Protein AF-A0A7R9PSD1-F1 (afdb_monomer_lite)

Foldseek 3Di:
DQQWDADDPVPAQFRTKGWPDDPPDPDTDIDTDGDDPSLVVLVPDDQVVNQQRNLVNSCVVVVDCVSNDDPDDDDDSQCPPPVRNHDLADDDDPPRCVPCVVVQQDADPLQRGDFALCNFPPPRSDPVSRVQRVQLSVVSVCVSVVNDPPVVSHDDDDADPVDGDDDDDDDPCRVPVDDPVVVVVVVVVVVVVVVVVPDDDD

Secondary structure (DSSP, 8-state):
----EE--SSSSS-SEEEE---TT--S--EEEE--HHHHHHHHTS-HHHHHHHHHHHHHHHHT-GGGGS-S------GGG-TTT-SSSS----TTHHHHHGGGGSPPBTTTB---SGGG-SSSTTSHHHHHHHHHHHHHHHHHHTTSS-GGGSS-PPPP-TTSPPPP----HHHHHPPPHHHHHHHHHHHHHHHHHHT----

InterPro domains:
  IPR001613 Flavin amine oxidase [PR00757] (70-89)
  IPR001613 Flavin amine oxidase [PR00757] (123-140)
  IPR001613 Flavin amine oxidase [PR00757] (153-175)
  IPR002937 Amine oxidase [PF01593] (31-142)
  IPR036188 FAD/NAD(P)-binding domain superfamily [G3DSA:3.50.50.60] (89-154)
  IPR036188 FAD/NAD(P)-binding domain superfamily [SSF51905] (70-142)
  IPR050703 Flavin Monoamine Oxidase [PTHR43563] (16-187)

Radius of gyration: 25.91 Å; chains: 1; bounding box: 79×42×74 Å

Organism: Timema genevievae (NCBI:txid629358)

Structure (mmCIF, N/CA/C/O backbone):
data_AF-A0A7R9PSD1-F1
#
_entry.id   AF-A0A7R9PSD1-F1
#
loop_
_atom_site.group_PDB
_atom_site.id
_atom_site.type_symbol
_atom_site.label_atom_id
_atom_site.label_alt_id
_atom_site.label_comp_id
_atom_site.label_asym_id
_atom_site.label_entity_id
_atom_site.label_seq_id
_atom_site.pdbx_PDB_ins_code
_atom_site.Cartn_x
_atom_site.Cartn_y
_atom_site.Cartn_z
_atom_site.occupancy
_atom_site.B_iso_or_equiv
_atom_site.auth_seq_id
_atom_site.auth_comp_id
_atom_site.auth_asym_id
_atom_site.auth_atom_id
_atom_site.pdbx_PDB_model_num
ATOM 1 N N . TYR A 1 1 ? 7.534 -21.701 -10.691 1.00 58.34 1 TYR A N 1
ATOM 2 C CA . TYR A 1 1 ? 8.148 -20.424 -10.284 1.00 58.34 1 TYR A CA 1
ATOM 3 C C . TYR A 1 1 ? 7.222 -19.340 -10.800 1.00 58.34 1 TYR A C 1
ATOM 5 O O . TYR A 1 1 ? 7.049 -19.275 -12.005 1.00 58.34 1 TYR A O 1
ATOM 13 N N . ASN A 1 2 ? 6.560 -18.592 -9.921 1.00 73.31 2 ASN A N 1
ATOM 14 C CA . ASN A 1 2 ? 5.500 -17.616 -10.245 1.00 73.31 2 ASN A CA 1
ATOM 15 C C . ASN A 1 2 ? 6.051 -16.239 -10.672 1.00 73.31 2 ASN A C 1
ATOM 17 O O . ASN A 1 2 ? 5.394 -15.210 -10.545 1.00 73.31 2 ASN A O 1
ATOM 21 N N . GLY A 1 3 ? 7.325 -16.197 -11.074 1.00 82.12 3 GLY A N 1
ATOM 22 C CA . GLY A 1 3 ? 8.019 -14.959 -11.410 1.00 82.12 3 GLY A CA 1
ATOM 23 C C . GLY A 1 3 ? 8.215 -13.993 -10.237 1.00 82.12 3 GLY A C 1
ATOM 24 O O . GLY A 1 3 ? 8.742 -12.913 -10.473 1.00 82.12 3 GLY A O 1
ATOM 25 N N . LEU A 1 4 ? 7.836 -14.334 -9.000 1.00 94.44 4 LEU A N 1
ATOM 26 C CA . LEU A 1 4 ? 7.900 -13.397 -7.880 1.00 94.44 4 LEU A CA 1
ATOM 27 C C . LEU A 1 4 ? 9.350 -13.078 -7.499 1.00 94.44 4 LEU A C 1
ATOM 29 O O . LEU A 1 4 ? 10.127 -13.967 -7.142 1.00 94.44 4 LEU A O 1
ATOM 33 N N . VAL A 1 5 ? 9.685 -11.790 -7.519 1.00 95.56 5 VAL A N 1
ATOM 34 C CA . VAL A 1 5 ? 10.944 -11.250 -7.003 1.00 95.56 5 VAL A CA 1
ATOM 35 C C . VAL A 1 5 ? 10.639 -10.034 -6.144 1.00 95.56 5 VAL A C 1
ATOM 37 O O . VAL A 1 5 ? 9.901 -9.143 -6.557 1.00 95.56 5 VAL A O 1
ATOM 40 N N . THR A 1 6 ? 11.245 -9.985 -4.962 1.00 94.94 6 THR A N 1
ATOM 41 C CA . THR A 1 6 ? 11.271 -8.803 -4.097 1.00 94.94 6 THR A CA 1
ATOM 42 C C . THR A 1 6 ? 12.709 -8.331 -3.958 1.00 94.94 6 THR A C 1
ATOM 44 O O . THR A 1 6 ? 13.588 -9.131 -3.633 1.00 94.94 6 THR A O 1
ATOM 47 N N . CYS A 1 7 ? 12.951 -7.046 -4.181 1.00 93.62 7 CYS A N 1
ATOM 48 C CA . CYS A 1 7 ? 14.268 -6.435 -4.107 1.00 93.62 7 CYS A CA 1
ATOM 49 C C . CYS A 1 7 ? 14.177 -5.108 -3.352 1.00 93.62 7 CYS A C 1
ATOM 51 O O . CYS A 1 7 ? 13.240 -4.339 -3.540 1.00 93.62 7 CYS A O 1
ATOM 53 N N . ASN A 1 8 ? 15.140 -4.853 -2.472 1.00 88.69 8 ASN A N 1
ATOM 54 C CA . ASN A 1 8 ? 15.246 -3.588 -1.753 1.00 88.69 8 ASN A CA 1
ATOM 55 C C . ASN A 1 8 ? 16.723 -3.276 -1.486 1.00 88.69 8 ASN A C 1
ATOM 57 O O . ASN A 1 8 ? 17.163 -3.241 -0.340 1.00 88.69 8 ASN A O 1
ATOM 61 N N . ASP A 1 9 ? 17.504 -3.181 -2.562 1.00 90.38 9 ASP A N 1
ATOM 62 C CA . ASP A 1 9 ? 18.960 -3.004 -2.521 1.00 90.38 9 ASP A CA 1
ATOM 63 C C . ASP A 1 9 ? 19.422 -1.580 -2.876 1.00 90.38 9 ASP A C 1
ATOM 65 O O . ASP A 1 9 ? 20.623 -1.335 -2.958 1.00 90.38 9 ASP A O 1
ATOM 69 N N . ASP A 1 10 ? 18.482 -0.656 -3.102 1.00 85.75 10 ASP A N 1
ATOM 70 C CA . ASP A 1 10 ? 18.696 0.717 -3.588 1.00 85.75 10 ASP A CA 1
ATOM 71 C C . ASP A 1 10 ? 19.422 0.842 -4.946 1.00 85.75 10 ASP A C 1
ATOM 73 O O . ASP A 1 10 ? 19.640 1.960 -5.433 1.00 85.75 10 ASP A O 1
ATOM 77 N N . ILE A 1 11 ? 19.751 -0.279 -5.592 1.00 90.12 11 ILE A N 1
ATOM 78 C CA . ILE A 1 11 ? 20.446 -0.358 -6.879 1.00 90.12 11 ILE A CA 1
ATOM 79 C C . ILE A 1 11 ? 19.424 -0.574 -7.992 1.00 90.12 11 ILE A C 1
ATOM 81 O O . ILE A 1 11 ? 19.394 0.178 -8.971 1.00 90.12 11 ILE A O 1
ATOM 85 N N . GLU A 1 12 ? 18.592 -1.601 -7.849 1.00 94.88 12 GLU A N 1
ATOM 86 C CA . GLU A 1 12 ? 17.585 -1.973 -8.831 1.00 94.88 12 GLU A CA 1
ATOM 87 C C . GLU A 1 12 ? 16.328 -1.110 -8.681 1.00 94.88 12 GLU A C 1
ATOM 89 O O . GLU A 1 12 ? 15.921 -0.739 -7.579 1.00 94.88 12 GLU A O 1
ATOM 94 N N . VAL A 1 13 ? 15.695 -0.752 -9.805 1.00 96.12 13 VAL A N 1
ATOM 95 C CA . VAL A 1 13 ? 14.548 0.175 -9.759 1.00 96.12 13 VAL A CA 1
ATOM 96 C C . VAL A 1 13 ? 13.242 -0.526 -9.389 1.00 96.12 13 VAL A C 1
ATOM 98 O O . VAL A 1 13 ? 12.345 0.104 -8.834 1.00 96.12 13 VAL A O 1
ATOM 101 N N . VAL A 1 14 ? 13.117 -1.818 -9.698 1.00 96.88 14 VAL A N 1
ATOM 102 C CA . VAL A 1 14 ? 11.912 -2.611 -9.423 1.00 96.88 14 VAL A CA 1
ATOM 103 C C . VAL A 1 14 ? 12.027 -3.239 -8.039 1.00 96.88 14 VAL A C 1
ATOM 105 O O . VAL A 1 14 ? 12.870 -4.102 -7.820 1.00 96.88 14 VAL A O 1
ATOM 108 N N . GLY A 1 15 ? 11.147 -2.840 -7.120 1.00 96.00 15 GLY A N 1
ATOM 109 C CA . GLY A 1 15 ? 11.112 -3.395 -5.766 1.00 96.00 15 GLY A CA 1
ATOM 110 C C . GLY A 1 15 ? 10.309 -4.693 -5.663 1.00 96.00 15 GLY A C 1
ATOM 111 O O . GLY A 1 15 ? 10.609 -5.561 -4.846 1.00 96.00 15 GLY A O 1
ATOM 112 N N . LEU A 1 16 ? 9.297 -4.852 -6.517 1.00 96.38 16 LEU A N 1
ATOM 113 C CA . LEU A 1 16 ? 8.525 -6.086 -6.635 1.00 96.38 16 LEU A CA 1
ATOM 114 C C . LEU A 1 16 ? 8.220 -6.369 -8.100 1.00 96.38 16 LEU A C 1
ATOM 116 O O . LEU A 1 16 ? 7.722 -5.490 -8.799 1.00 96.38 16 LEU A O 1
ATOM 120 N N . ALA A 1 17 ? 8.481 -7.593 -8.542 1.00 96.38 17 ALA A N 1
ATOM 121 C CA . ALA A 1 17 ? 8.067 -8.107 -9.839 1.00 96.38 17 ALA A CA 1
ATOM 122 C C . ALA A 1 17 ? 7.267 -9.396 -9.644 1.00 96.38 17 ALA A C 1
ATOM 124 O O . ALA A 1 17 ? 7.625 -10.220 -8.805 1.00 96.38 17 ALA A O 1
ATOM 125 N N . SER A 1 18 ? 6.201 -9.575 -10.415 1.00 94.81 18 SER A N 1
ATOM 126 C CA . SER A 1 18 ? 5.402 -10.802 -10.443 1.00 94.81 18 SER A CA 1
ATOM 127 C C . SER A 1 18 ? 4.862 -11.036 -11.847 1.00 94.81 18 SER A C 1
ATOM 129 O O . SER A 1 18 ? 4.729 -10.093 -12.631 1.00 94.81 18 SER A O 1
ATOM 131 N N . GLU A 1 19 ? 4.527 -12.283 -12.168 1.00 92.62 19 GLU A N 1
ATOM 132 C CA . GLU A 1 19 ? 3.755 -12.563 -13.375 1.00 92.62 19 GLU A CA 1
ATOM 133 C C . GLU A 1 19 ? 2.379 -11.878 -13.308 1.00 92.62 19 GLU A C 1
ATOM 135 O O . GLU A 1 19 ? 1.748 -11.839 -12.253 1.00 92.62 19 GLU A O 1
ATOM 140 N N . ASP A 1 20 ? 1.925 -11.338 -14.439 1.00 91.25 20 ASP A N 1
ATOM 141 C CA . ASP A 1 20 ? 0.559 -10.832 -14.641 1.00 91.25 20 ASP A CA 1
ATOM 142 C C . ASP A 1 20 ? -0.176 -11.691 -15.681 1.00 91.25 20 ASP A C 1
ATOM 144 O O . ASP A 1 20 ? -0.856 -11.200 -16.585 1.00 91.25 20 ASP A O 1
ATOM 148 N N . PHE A 1 21 ? 0.018 -13.009 -15.604 1.00 85.38 21 PHE A N 1
ATOM 149 C CA . PHE A 1 21 ? -0.683 -13.945 -16.472 1.00 85.38 21 PHE A CA 1
ATOM 150 C C . PHE A 1 21 ? -2.183 -13.938 -16.160 1.00 85.38 21 PHE A C 1
ATOM 1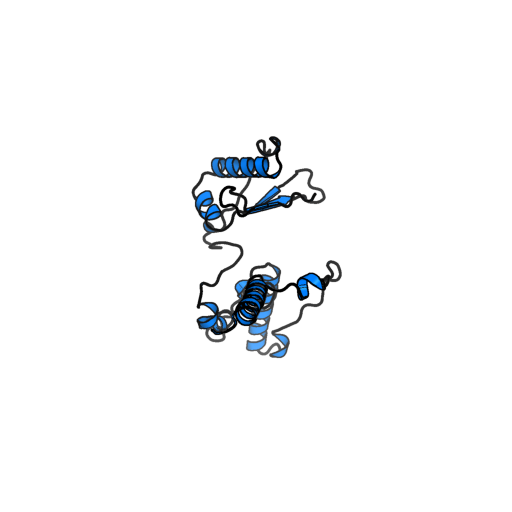52 O O . PHE A 1 21 ? -2.595 -14.011 -15.001 1.00 85.38 21 PHE A O 1
ATOM 159 N N . LYS A 1 22 ? -3.011 -13.897 -17.207 1.00 83.56 22 LYS A N 1
ATOM 160 C CA . LYS A 1 22 ? -4.469 -13.976 -17.086 1.00 83.56 22 LYS A CA 1
ATOM 161 C C . LYS A 1 22 ? -4.988 -15.154 -17.913 1.00 83.56 22 LYS A C 1
ATOM 163 O O . LYS A 1 22 ? -4.619 -15.266 -19.085 1.00 83.56 22 LYS A O 1
ATOM 168 N N . PRO A 1 23 ? -5.858 -16.020 -17.358 1.00 85.00 23 PRO A N 1
ATOM 169 C CA . PRO A 1 23 ? -6.478 -17.094 -18.127 1.00 85.00 23 PRO A CA 1
ATOM 170 C C . PRO A 1 23 ? -7.153 -16.557 -19.397 1.00 85.00 23 PRO A C 1
ATOM 172 O O . PRO A 1 23 ? -7.896 -15.580 -19.349 1.00 85.00 23 PRO A O 1
ATOM 175 N N . GLY A 1 24 ? -6.879 -17.181 -20.545 1.00 86.81 24 GLY A N 1
ATOM 176 C CA . GLY A 1 24 ? -7.428 -16.765 -21.842 1.00 86.81 24 GLY A CA 1
ATOM 177 C C . GLY A 1 24 ? -6.680 -15.622 -22.540 1.00 86.81 24 GLY A C 1
ATOM 178 O O . GLY A 1 24 ? -6.974 -15.337 -23.699 1.00 86.81 24 GLY A O 1
ATOM 179 N N . VAL A 1 25 ? -5.680 -15.008 -21.898 1.00 85.31 25 VAL A N 1
ATOM 180 C CA . VAL A 1 25 ? -4.811 -13.999 -22.520 1.00 85.31 25 VAL A CA 1
ATOM 181 C C . VAL A 1 25 ? -3.523 -14.669 -23.001 1.00 85.31 25 VAL A C 1
ATOM 183 O O . VAL A 1 25 ? -2.793 -15.274 -22.224 1.00 85.31 25 VAL A O 1
ATOM 186 N N . GLN A 1 26 ? -3.235 -14.569 -24.303 1.00 84.38 26 GLN A N 1
ATOM 187 C CA . GLN A 1 26 ? -2.038 -15.177 -24.910 1.00 84.38 26 GLN A CA 1
ATOM 188 C C . GLN A 1 26 ? -0.755 -14.356 -24.699 1.00 84.38 26 GLN A C 1
ATOM 190 O O . GLN A 1 26 ? 0.338 -14.821 -25.019 1.00 84.38 26 GLN A O 1
ATOM 195 N N . LEU A 1 27 ? -0.875 -13.131 -24.187 1.00 86.88 27 LEU A N 1
ATOM 196 C CA . LEU A 1 27 ? 0.259 -12.262 -23.897 1.00 86.88 27 LEU A CA 1
ATOM 197 C C . LEU A 1 27 ? 0.798 -12.548 -22.494 1.00 86.88 27 LEU A C 1
ATOM 199 O O . LEU A 1 27 ? 0.055 -12.501 -21.515 1.00 86.88 27 LEU A O 1
ATOM 203 N N . ALA A 1 28 ? 2.102 -12.804 -22.401 1.00 88.25 28 ALA A N 1
ATOM 204 C CA . ALA A 1 28 ? 2.801 -12.856 -21.125 1.00 88.25 28 ALA A CA 1
ATOM 205 C C . ALA A 1 28 ? 3.044 -11.428 -20.614 1.00 88.25 28 ALA A C 1
ATOM 207 O O . ALA A 1 28 ? 3.602 -10.596 -21.333 1.00 88.25 28 ALA A O 1
ATOM 208 N N . GLY A 1 29 ? 2.628 -11.159 -19.378 1.00 90.62 29 GLY A N 1
ATOM 209 C CA . GLY A 1 29 ? 2.803 -9.877 -18.705 1.00 90.62 29 GLY A CA 1
ATOM 210 C C . GLY A 1 29 ? 3.622 -10.026 -17.428 1.00 90.62 29 GLY A C 1
ATOM 211 O O . GLY A 1 29 ? 3.568 -11.059 -16.763 1.00 90.62 29 GLY A O 1
ATOM 212 N N . MET A 1 30 ? 4.364 -8.977 -17.086 1.00 93.69 30 MET A N 1
ATOM 213 C CA . MET A 1 30 ? 5.032 -8.827 -15.796 1.00 93.69 30 MET A CA 1
ATOM 214 C C . MET A 1 30 ? 4.526 -7.542 -15.158 1.00 93.69 30 MET A C 1
ATOM 216 O O . MET A 1 30 ? 4.650 -6.475 -15.761 1.00 93.69 30 MET A O 1
ATOM 220 N N . ILE A 1 31 ? 3.994 -7.631 -13.943 1.00 95.44 31 ILE A N 1
ATOM 221 C CA . ILE A 1 31 ? 3.672 -6.448 -13.151 1.00 95.44 31 ILE A CA 1
ATOM 222 C C . ILE A 1 31 ? 4.868 -6.100 -12.274 1.00 95.44 31 ILE A C 1
ATOM 224 O O . ILE A 1 31 ? 5.438 -6.957 -11.597 1.00 95.44 31 ILE A O 1
ATOM 228 N N . CYS A 1 32 ? 5.278 -4.837 -12.337 1.00 96.56 32 CYS A N 1
ATOM 229 C CA . CYS A 1 32 ? 6.441 -4.325 -11.630 1.00 96.56 32 CYS A CA 1
ATOM 230 C C . CYS A 1 32 ? 6.032 -3.114 -10.807 1.00 96.56 32 CYS A C 1
ATOM 232 O O . CYS A 1 32 ? 5.409 -2.189 -11.327 1.00 96.56 32 CYS A O 1
ATOM 234 N N . PHE A 1 33 ? 6.445 -3.088 -9.548 1.00 96.62 33 PHE A N 1
ATOM 235 C CA . PHE A 1 33 ? 6.231 -1.951 -8.677 1.00 96.62 33 PHE A CA 1
ATOM 236 C C . PHE A 1 33 ? 7.552 -1.307 -8.280 1.00 96.62 33 PHE A C 1
ATOM 238 O O . PHE A 1 33 ? 8.526 -1.973 -7.920 1.00 96.62 33 PHE A O 1
ATOM 245 N N . MET A 1 34 ? 7.545 0.017 -8.333 1.00 95.50 34 MET A N 1
ATOM 246 C CA . MET A 1 34 ? 8.587 0.891 -7.823 1.00 95.50 34 MET A CA 1
ATOM 247 C C . MET A 1 34 ? 7.981 1.665 -6.656 1.00 95.50 34 MET A C 1
ATOM 249 O O . MET A 1 34 ? 6.875 2.192 -6.778 1.00 95.50 34 MET A O 1
ATOM 253 N N . TYR A 1 35 ? 8.694 1.740 -5.536 1.00 92.94 35 TYR A N 1
ATOM 254 C CA . TYR A 1 35 ? 8.214 2.384 -4.312 1.00 92.94 35 TYR A CA 1
ATOM 255 C C . TYR A 1 35 ? 9.212 3.433 -3.816 1.00 92.94 35 TYR A C 1
ATOM 257 O O . TYR A 1 35 ? 10.377 3.435 -4.221 1.00 92.94 35 TYR A O 1
ATOM 265 N N . GLY A 1 36 ? 8.751 4.323 -2.934 1.00 92.19 36 GLY A N 1
ATOM 266 C CA . GLY A 1 36 ? 9.597 5.305 -2.251 1.00 92.19 36 GLY A CA 1
ATOM 267 C C . GLY A 1 36 ? 10.418 6.180 -3.203 1.00 92.19 36 GLY A C 1
ATOM 268 O O . GLY A 1 36 ? 9.935 6.622 -4.248 1.00 92.19 36 GLY A O 1
ATOM 269 N N . ASP A 1 37 ? 11.681 6.407 -2.851 1.00 92.00 37 ASP A N 1
ATOM 270 C CA . ASP A 1 37 ? 12.585 7.294 -3.591 1.00 92.00 37 ASP A CA 1
ATOM 271 C C . ASP A 1 37 ? 12.837 6.837 -5.032 1.00 92.00 37 ASP A C 1
ATOM 273 O O . ASP A 1 37 ? 13.012 7.674 -5.921 1.00 92.00 37 ASP A O 1
ATOM 277 N N . GLN A 1 38 ? 12.823 5.526 -5.299 1.00 93.00 38 GLN A N 1
ATOM 278 C CA . GLN A 1 38 ? 12.977 5.012 -6.662 1.00 93.00 38 GLN A CA 1
ATOM 279 C C . GLN A 1 38 ? 11.797 5.429 -7.541 1.00 93.00 38 GLN A C 1
ATOM 281 O O . GLN A 1 38 ? 12.005 5.871 -8.671 1.00 93.00 38 GLN A O 1
ATOM 286 N N . ALA A 1 39 ? 10.570 5.383 -7.011 1.00 94.38 39 ALA A N 1
ATOM 287 C CA . ALA A 1 39 ? 9.388 5.855 -7.728 1.00 94.38 39 ALA A CA 1
ATOM 288 C C . ALA A 1 39 ? 9.478 7.357 -8.044 1.00 94.38 39 ALA A C 1
ATOM 290 O O . ALA A 1 39 ? 9.186 7.763 -9.168 1.00 94.38 39 ALA A O 1
ATOM 291 N N . LEU A 1 40 ? 9.953 8.177 -7.097 1.00 93.62 40 LEU A N 1
ATOM 292 C CA . LEU A 1 40 ? 10.145 9.619 -7.303 1.00 93.62 40 LEU A CA 1
ATOM 293 C C . LEU A 1 40 ? 11.210 9.924 -8.365 1.00 93.62 40 LEU A C 1
ATOM 295 O O . LEU A 1 40 ? 11.016 10.800 -9.207 1.00 93.62 40 LEU A O 1
ATOM 299 N N . ARG A 1 41 ? 12.331 9.192 -8.362 1.00 93.69 41 ARG A N 1
ATOM 300 C CA . ARG A 1 41 ? 13.385 9.338 -9.380 1.00 93.69 41 ARG A CA 1
ATOM 301 C C . ARG A 1 41 ? 12.877 8.935 -10.761 1.00 93.69 41 ARG A C 1
ATOM 303 O O . ARG A 1 41 ? 13.094 9.668 -11.722 1.00 93.69 41 ARG A O 1
ATOM 310 N N . MET A 1 42 ? 12.193 7.795 -10.851 1.00 95.56 42 MET A N 1
ATOM 311 C CA . MET A 1 42 ? 11.630 7.278 -12.100 1.00 95.56 42 MET A CA 1
ATOM 312 C C . MET A 1 42 ? 10.555 8.211 -12.662 1.00 95.56 42 MET A C 1
ATOM 314 O O . MET A 1 42 ? 10.524 8.426 -13.868 1.00 95.56 42 MET A O 1
ATOM 318 N N . ALA A 1 43 ? 9.728 8.828 -11.812 1.00 95.69 43 ALA A N 1
ATOM 319 C CA . ALA A 1 43 ? 8.657 9.737 -12.227 1.00 95.69 43 ALA A CA 1
ATOM 320 C C . ALA A 1 43 ? 9.137 10.945 -13.057 1.00 95.69 43 ALA A C 1
ATOM 322 O O . ALA A 1 43 ? 8.367 11.484 -13.849 1.00 95.69 43 ALA A O 1
ATOM 323 N N . ASN A 1 44 ? 10.400 11.354 -12.900 1.00 95.06 44 ASN A N 1
ATOM 324 C CA . ASN A 1 44 ? 11.003 12.467 -13.642 1.00 95.06 44 ASN A CA 1
ATOM 325 C C . ASN A 1 44 ? 11.675 12.046 -14.961 1.00 95.06 44 ASN A C 1
ATOM 327 O O . ASN A 1 44 ? 12.209 12.895 -15.671 1.00 95.06 44 ASN A O 1
ATOM 331 N N . MET A 1 45 ? 11.695 10.752 -15.280 1.00 97.12 45 MET A N 1
ATOM 332 C CA . MET A 1 45 ? 12.277 10.220 -16.515 1.00 97.12 45 MET A CA 1
ATOM 333 C C . MET A 1 45 ? 11.227 10.144 -17.621 1.00 97.12 45 MET A C 1
ATOM 335 O O . MET A 1 45 ? 10.028 10.117 -17.350 1.00 97.12 45 MET A O 1
ATOM 339 N N . THR A 1 46 ? 11.663 10.038 -18.871 1.00 97.88 46 THR A N 1
ATOM 340 C CA . THR A 1 46 ? 10.781 9.703 -19.999 1.00 97.88 46 THR A CA 1
ATOM 341 C C . THR A 1 46 ? 10.320 8.243 -19.934 1.00 97.88 46 THR A C 1
ATOM 343 O O . THR A 1 46 ? 10.962 7.402 -19.304 1.00 97.88 46 THR A O 1
ATOM 346 N N . GLU A 1 47 ? 9.216 7.910 -20.607 1.00 97.81 47 GLU A N 1
ATOM 347 C CA . GLU A 1 47 ? 8.700 6.532 -20.655 1.00 97.81 47 GLU A CA 1
ATOM 348 C C . GLU A 1 47 ? 9.740 5.533 -21.192 1.00 97.81 47 GLU A C 1
ATOM 350 O O . GLU A 1 47 ? 9.932 4.467 -20.610 1.00 97.81 47 GLU A O 1
ATOM 355 N N . GLU A 1 48 ? 10.489 5.901 -22.236 1.00 98.00 48 GLU A N 1
ATOM 356 C CA . GLU A 1 48 ? 11.531 5.041 -22.813 1.00 98.00 48 GLU A CA 1
ATOM 357 C C . GLU A 1 48 ? 12.704 4.799 -21.849 1.00 98.00 48 GLU A C 1
ATOM 359 O O . GLU A 1 48 ? 13.243 3.691 -21.776 1.00 98.00 48 GLU A O 1
ATOM 364 N N . GLU A 1 49 ? 13.090 5.802 -21.057 1.00 98.12 49 GLU A N 1
ATOM 365 C CA . GLU A 1 49 ? 14.115 5.637 -20.021 1.00 98.12 49 GLU A CA 1
ATOM 366 C C . GLU A 1 49 ? 13.634 4.722 -18.892 1.00 98.12 49 GLU A C 1
ATOM 368 O O . GLU A 1 49 ? 14.390 3.847 -18.450 1.00 98.12 49 GLU A O 1
ATOM 373 N N . ARG A 1 50 ? 12.376 4.883 -18.455 1.00 98.12 50 ARG A N 1
ATOM 374 C CA . ARG A 1 50 ? 11.766 4.021 -17.434 1.00 98.12 50 ARG A CA 1
ATOM 375 C C . ARG A 1 50 ? 11.690 2.580 -17.921 1.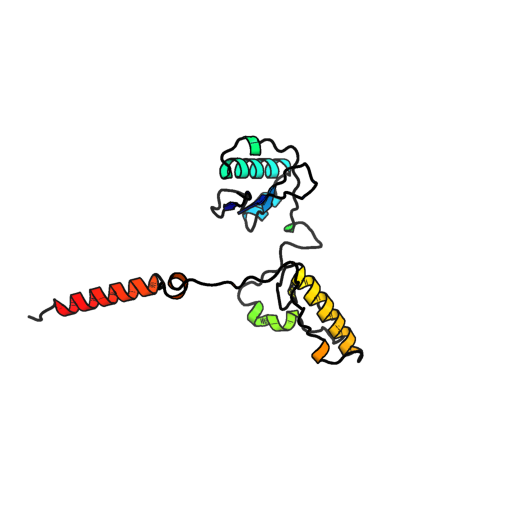00 98.12 50 ARG A C 1
ATOM 377 O O . ARG A 1 50 ? 12.219 1.688 -17.259 1.00 98.12 50 ARG A O 1
ATOM 384 N N . LYS A 1 51 ? 11.159 2.367 -19.126 1.00 98.38 51 LYS A N 1
ATOM 385 C CA . LYS A 1 51 ? 11.114 1.070 -19.811 1.00 98.38 51 LYS A CA 1
ATOM 386 C C . LYS A 1 51 ? 12.481 0.409 -19.866 1.00 98.38 51 LYS A C 1
ATOM 388 O O . LYS A 1 51 ? 12.617 -0.747 -19.468 1.00 98.38 51 LYS A O 1
ATOM 393 N N . LYS A 1 52 ? 13.510 1.133 -20.319 1.00 98.31 52 LYS A N 1
ATOM 394 C CA . LYS A 1 52 ? 14.880 0.611 -20.408 1.00 98.31 52 LYS A CA 1
ATOM 395 C C . LYS A 1 52 ? 15.400 0.156 -19.044 1.00 98.31 52 LYS A C 1
ATOM 397 O O . LYS A 1 52 ? 15.974 -0.927 -18.952 1.00 98.31 52 LYS A O 1
ATOM 402 N N . LYS A 1 53 ? 15.195 0.957 -17.993 1.00 97.81 53 LYS A N 1
ATOM 403 C CA . LYS A 1 53 ? 15.614 0.616 -16.624 1.00 97.81 53 LYS A CA 1
ATOM 404 C C . LYS A 1 53 ? 14.864 -0.596 -16.080 1.00 97.81 53 LYS A C 1
ATOM 406 O O . LYS A 1 53 ? 15.511 -1.519 -15.601 1.00 97.81 53 LYS A O 1
ATOM 411 N N . VAL A 1 54 ? 13.539 -0.641 -16.226 1.00 97.94 54 VAL A N 1
ATOM 412 C CA . VAL A 1 54 ? 12.718 -1.790 -15.808 1.00 97.94 54 VAL A CA 1
ATOM 413 C C . VAL A 1 54 ? 13.173 -3.066 -16.517 1.00 97.94 54 VAL A C 1
ATOM 415 O O . VAL A 1 54 ? 13.428 -4.073 -15.866 1.00 97.94 54 VAL A O 1
ATOM 418 N N . CYS A 1 55 ? 13.366 -3.023 -17.837 1.00 98.06 55 CYS A N 1
ATOM 419 C CA . CYS A 1 55 ? 13.838 -4.174 -18.609 1.00 98.06 55 CYS A CA 1
ATOM 420 C C . CYS A 1 55 ? 15.230 -4.644 -18.169 1.00 98.06 55 CYS A C 1
ATOM 422 O O . CYS A 1 55 ? 15.477 -5.848 -18.083 1.00 98.06 55 CYS A O 1
ATOM 424 N N . GLN A 1 56 ? 16.137 -3.709 -17.864 1.00 98.12 56 GLN A N 1
ATOM 425 C CA . GLN A 1 56 ? 17.462 -4.036 -17.343 1.00 98.12 56 GLN A CA 1
ATOM 426 C C . GLN A 1 56 ? 17.371 -4.720 -15.976 1.00 98.12 56 GLN A C 1
ATOM 428 O O . GLN A 1 56 ? 18.006 -5.755 -15.779 1.00 98.12 56 GLN A O 1
ATOM 433 N N . THR A 1 57 ? 16.546 -4.197 -15.069 1.00 97.56 57 THR A N 1
ATOM 434 C CA . THR A 1 57 ? 16.313 -4.806 -13.757 1.00 97.56 57 THR A CA 1
ATOM 435 C C . THR A 1 57 ? 15.722 -6.208 -13.883 1.00 97.56 57 THR A C 1
ATOM 437 O O . THR A 1 57 ? 16.237 -7.150 -13.287 1.00 97.56 57 THR A O 1
ATOM 440 N N . LEU A 1 58 ? 14.712 -6.403 -14.735 1.00 97.19 58 LEU A N 1
ATOM 441 C CA . LEU A 1 58 ? 14.141 -7.731 -14.982 1.00 97.19 58 LEU A CA 1
ATOM 442 C C . LEU A 1 58 ? 15.177 -8.690 -15.594 1.00 97.19 58 LEU A C 1
ATOM 444 O O . LEU A 1 58 ? 15.268 -9.849 -15.188 1.00 97.19 58 LEU A O 1
ATOM 448 N N . SER A 1 59 ? 16.017 -8.212 -16.518 1.00 97.44 59 SER A N 1
ATOM 449 C CA . SER A 1 59 ? 17.135 -8.995 -17.061 1.00 97.44 59 SER A CA 1
ATOM 450 C C . SER A 1 59 ? 18.124 -9.405 -15.970 1.00 97.44 59 SER A C 1
ATOM 452 O O . SER A 1 59 ? 18.654 -10.517 -16.018 1.00 97.44 59 SER A O 1
ATOM 454 N N . ASN A 1 60 ? 18.376 -8.536 -14.989 1.00 96.75 60 ASN A N 1
ATOM 455 C CA . ASN A 1 60 ? 19.272 -8.805 -13.869 1.00 96.75 60 ASN A CA 1
ATOM 456 C C . ASN A 1 60 ? 18.656 -9.781 -12.859 1.00 96.75 60 ASN A C 1
ATOM 458 O O . ASN A 1 60 ? 19.373 -10.660 -12.377 1.00 96.75 60 ASN A O 1
ATOM 462 N N . PHE A 1 61 ? 17.360 -9.672 -12.566 1.00 95.81 61 PHE A N 1
ATOM 463 C CA . PHE A 1 61 ? 16.642 -10.580 -11.668 1.00 95.81 61 PHE A CA 1
ATOM 464 C C . PHE A 1 61 ? 16.577 -11.998 -12.225 1.00 95.81 61 PHE A C 1
ATOM 466 O O . PHE A 1 61 ? 17.005 -12.943 -11.566 1.00 95.81 61 PHE A O 1
ATOM 473 N N . TYR A 1 62 ? 16.115 -12.144 -13.466 1.00 95.00 62 TYR A N 1
ATOM 474 C CA . TYR A 1 62 ? 15.885 -13.457 -14.074 1.00 95.00 62 TYR A CA 1
ATOM 475 C C . TYR A 1 62 ? 17.077 -13.978 -14.882 1.00 95.00 62 TYR A C 1
ATOM 477 O O . TYR A 1 62 ? 16.986 -15.043 -15.490 1.00 95.00 62 TYR A O 1
ATOM 485 N N . LYS A 1 63 ? 18.191 -13.234 -14.914 1.00 96.06 63 LYS A N 1
ATOM 486 C CA . LYS A 1 63 ? 19.430 -13.589 -15.630 1.00 96.06 63 LYS A CA 1
ATOM 487 C C . LYS A 1 63 ? 19.184 -13.942 -17.103 1.00 96.06 63 LYS A C 1
ATOM 489 O O . LYS A 1 63 ? 19.739 -14.907 -17.624 1.00 96.06 63 LYS A O 1
ATOM 494 N N . THR A 1 64 ? 18.353 -13.153 -17.786 1.00 95.50 64 THR A N 1
ATOM 495 C CA . THR A 1 64 ? 17.987 -13.397 -19.189 1.00 95.50 64 THR A CA 1
ATOM 496 C C . THR A 1 64 ? 17.893 -12.121 -20.017 1.00 95.50 64 THR A C 1
ATOM 498 O O . THR A 1 64 ? 17.209 -11.168 -19.656 1.00 95.50 64 THR A O 1
ATOM 501 N N . HIS A 1 65 ? 18.503 -12.140 -21.204 1.00 96.50 65 HIS A N 1
ATOM 502 C CA . HIS A 1 65 ? 18.393 -11.050 -22.177 1.00 96.50 65 HIS A CA 1
ATOM 503 C C . HIS A 1 65 ? 17.010 -10.950 -22.834 1.00 96.50 65 HIS A C 1
ATOM 505 O O . HIS A 1 65 ? 16.732 -9.952 -23.498 1.00 96.50 65 HIS A O 1
ATOM 511 N N . ALA A 1 66 ? 16.135 -11.948 -22.663 1.00 94.06 66 ALA A N 1
ATOM 512 C CA . ALA A 1 66 ? 14.766 -11.882 -23.174 1.00 94.06 66 ALA A CA 1
ATOM 513 C C . ALA A 1 66 ? 13.991 -10.702 -22.561 1.00 94.06 66 ALA A C 1
ATOM 515 O O . ALA A 1 66 ? 13.238 -10.033 -23.264 1.00 94.06 66 ALA A O 1
ATOM 516 N N . ALA A 1 67 ? 14.259 -10.379 -21.291 1.00 95.38 67 ALA A N 1
ATOM 517 C CA . ALA A 1 67 ? 13.649 -9.245 -20.599 1.00 95.38 67 ALA A CA 1
ATOM 518 C C . ALA A 1 67 ? 14.040 -7.876 -21.194 1.00 95.38 67 ALA A C 1
ATOM 520 O O . ALA A 1 67 ? 13.337 -6.896 -20.978 1.00 95.38 67 ALA A O 1
ATOM 521 N N . LEU A 1 68 ? 15.122 -7.799 -21.983 1.00 97.44 68 LEU A N 1
ATOM 522 C CA . LEU A 1 68 ? 15.553 -6.572 -22.668 1.00 97.44 68 LEU A CA 1
ATOM 523 C C . LEU A 1 68 ? 14.756 -6.273 -23.945 1.00 97.44 68 LEU A C 1
ATOM 525 O O . LEU A 1 68 ? 14.969 -5.234 -24.569 1.00 97.44 68 LEU A O 1
ATOM 529 N N . LYS A 1 69 ? 13.880 -7.188 -24.372 1.00 96.00 69 LYS A N 1
ATOM 530 C CA . LYS A 1 69 ? 13.137 -7.097 -25.634 1.00 96.00 69 LYS A CA 1
ATOM 531 C C . LYS A 1 69 ? 11.625 -7.196 -25.388 1.00 96.00 69 LYS A C 1
ATOM 533 O O . LYS A 1 69 ? 11.002 -8.141 -25.874 1.00 96.00 69 LYS A O 1
ATOM 538 N N . PRO A 1 70 ? 11.020 -6.260 -24.629 1.00 95.62 70 PRO A N 1
ATOM 539 C CA . PRO A 1 70 ? 9.579 -6.271 -24.418 1.00 95.62 70 PRO A CA 1
ATOM 540 C C . PRO A 1 70 ? 8.846 -6.006 -25.737 1.00 95.62 70 PRO A C 1
ATOM 542 O O . PRO A 1 70 ? 9.221 -5.116 -26.501 1.00 95.62 70 PRO A O 1
ATOM 545 N N . VAL A 1 71 ? 7.766 -6.748 -25.984 1.00 94.44 71 VAL A N 1
ATOM 546 C CA . VAL A 1 71 ? 6.859 -6.476 -27.114 1.00 94.44 71 VAL A CA 1
ATOM 547 C C . VAL A 1 71 ? 5.973 -5.256 -26.853 1.00 94.44 71 VAL A C 1
ATOM 549 O O . VAL A 1 71 ? 5.513 -4.613 -27.792 1.00 94.44 71 VAL A O 1
ATOM 552 N N . HIS A 1 72 ? 5.746 -4.929 -25.579 1.00 94.75 72 HIS A N 1
ATOM 553 C CA . HIS A 1 72 ? 4.941 -3.800 -25.136 1.00 94.75 72 HIS A CA 1
ATOM 554 C C . HIS A 1 72 ? 5.370 -3.349 -23.732 1.00 94.75 72 HIS A C 1
ATOM 556 O O . HIS A 1 72 ? 5.903 -4.149 -22.963 1.00 94.75 72 HIS A O 1
ATOM 562 N N . TYR A 1 73 ? 5.155 -2.075 -23.411 1.00 96.81 73 TYR A N 1
ATOM 563 C CA . TYR A 1 73 ? 5.439 -1.483 -22.106 1.00 96.81 73 TYR A CA 1
ATOM 564 C C . TYR A 1 73 ? 4.375 -0.434 -21.795 1.00 96.81 73 TYR A C 1
ATOM 566 O O . TYR A 1 73 ? 4.008 0.337 -22.676 1.00 96.81 73 TYR A O 1
ATOM 574 N N . MET A 1 74 ? 3.906 -0.416 -20.551 1.00 96.00 74 MET A N 1
ATOM 575 C CA . MET A 1 74 ? 3.032 0.620 -20.011 1.00 96.00 74 MET A CA 1
ATOM 576 C C . MET A 1 74 ? 3.380 0.831 -18.545 1.00 96.00 74 MET A C 1
ATOM 578 O O . MET A 1 74 ? 3.684 -0.128 -17.834 1.00 96.00 74 MET A O 1
ATOM 582 N N . ASP A 1 75 ? 3.279 2.070 -18.080 1.00 96.81 75 ASP A N 1
ATOM 583 C CA . ASP A 1 75 ? 3.368 2.392 -16.665 1.00 96.81 75 ASP A CA 1
ATOM 584 C C . ASP A 1 75 ? 2.352 3.463 -16.253 1.00 96.81 75 ASP A C 1
ATOM 586 O O . ASP A 1 75 ? 1.744 4.150 -17.074 1.00 96.81 75 ASP A O 1
ATOM 590 N N . LYS A 1 76 ? 2.132 3.560 -14.940 1.00 96.69 76 LYS A N 1
ATOM 591 C CA . LYS A 1 76 ? 1.303 4.589 -14.318 1.00 96.69 76 LYS A CA 1
ATOM 592 C C . LYS A 1 76 ? 2.069 5.196 -13.155 1.00 96.69 76 LYS A C 1
ATOM 594 O O . LYS A 1 76 ? 2.420 4.507 -12.199 1.00 96.69 76 LYS A O 1
ATOM 599 N N . ILE A 1 77 ? 2.289 6.505 -13.227 1.00 96.69 77 ILE A N 1
ATOM 600 C CA . ILE A 1 77 ? 2.895 7.280 -12.145 1.00 96.69 77 ILE A CA 1
ATOM 601 C C . ILE A 1 77 ? 1.770 7.822 -11.260 1.00 96.69 77 ILE A C 1
ATOM 603 O O . ILE A 1 77 ? 1.182 8.864 -11.542 1.00 96.69 77 ILE A O 1
ATOM 607 N N . TRP A 1 78 ? 1.450 7.096 -10.190 1.00 96.12 78 TRP A N 1
ATOM 608 C CA . TRP A 1 78 ? 0.347 7.445 -9.286 1.00 96.12 78 TRP A CA 1
ATOM 609 C C . TRP A 1 78 ? 0.532 8.792 -8.579 1.00 96.12 78 TRP A C 1
ATOM 611 O O . TRP A 1 78 ? -0.436 9.515 -8.376 1.00 96.12 78 TRP A O 1
ATOM 621 N N . SER A 1 79 ? 1.773 9.176 -8.269 1.00 93.94 79 SER A N 1
ATOM 622 C CA . SER A 1 79 ? 2.088 10.457 -7.618 1.00 93.94 79 SER A CA 1
ATOM 623 C C . SER A 1 79 ? 1.839 11.690 -8.493 1.00 93.94 79 SER A C 1
ATOM 625 O O . SER A 1 79 ? 1.775 12.797 -7.969 1.00 93.94 79 SER A O 1
ATOM 627 N N . GLN A 1 80 ? 1.706 11.522 -9.812 1.00 94.75 80 GLN A N 1
ATOM 628 C CA . GLN A 1 80 ? 1.403 12.611 -10.749 1.00 94.75 80 GLN A CA 1
ATOM 629 C C . GLN A 1 80 ? -0.091 12.699 -11.085 1.00 94.75 80 GLN A C 1
ATOM 631 O O . GLN A 1 80 ? -0.504 13.605 -11.808 1.00 94.75 80 GLN A O 1
ATOM 636 N N . ASP A 1 81 ? -0.913 11.778 -10.579 1.00 95.19 81 ASP A N 1
ATOM 637 C CA . ASP A 1 81 ? -2.356 11.838 -10.765 1.00 95.19 81 ASP A CA 1
ATOM 638 C C . ASP A 1 81 ? -2.975 12.812 -9.758 1.00 95.19 81 ASP A C 1
ATOM 640 O O . ASP A 1 81 ? -3.017 12.541 -8.558 1.00 95.19 81 ASP A O 1
ATOM 644 N N . THR A 1 82 ? -3.470 13.953 -10.239 1.00 95.88 82 THR A N 1
ATOM 645 C CA . THR A 1 82 ? -4.025 15.018 -9.389 1.00 95.88 82 THR A CA 1
ATOM 646 C C . THR A 1 82 ? -5.261 14.603 -8.598 1.00 95.88 82 THR A C 1
ATOM 648 O O . THR A 1 82 ? -5.574 15.252 -7.605 1.00 95.88 82 THR A O 1
ATOM 651 N N . TYR A 1 83 ? -5.971 13.554 -9.023 1.00 95.81 83 TYR A N 1
ATOM 652 C CA . TYR A 1 83 ? -7.162 13.064 -8.325 1.00 95.81 83 TYR A CA 1
ATOM 653 C C . TYR A 1 83 ? -6.852 11.971 -7.300 1.00 95.81 83 TYR A C 1
ATOM 655 O O . TYR A 1 83 ? -7.714 11.656 -6.484 1.00 95.81 83 TYR A O 1
ATOM 663 N N . VAL A 1 84 ? -5.641 11.404 -7.328 1.00 94.62 84 VAL A N 1
ATOM 664 C CA . VAL A 1 84 ? -5.227 10.317 -6.425 1.00 94.62 84 VAL A CA 1
ATOM 665 C C . VAL A 1 84 ? -4.147 10.788 -5.448 1.00 94.62 84 VAL A C 1
ATOM 667 O O . VAL A 1 84 ? -4.180 10.445 -4.272 1.00 94.62 84 VAL A O 1
ATOM 670 N N . GLY A 1 85 ? -3.185 11.590 -5.911 1.00 92.25 85 GLY A N 1
ATOM 671 C CA . GLY A 1 85 ? -2.109 12.161 -5.096 1.00 92.25 85 GLY A CA 1
ATOM 672 C C . GLY A 1 85 ? -0.981 11.190 -4.716 1.00 92.25 85 GLY A C 1
ATOM 673 O O . GLY A 1 85 ? 0.021 11.620 -4.145 1.00 92.25 85 GLY A O 1
ATOM 674 N N . GLY A 1 86 ? -1.096 9.898 -5.035 1.00 93.62 86 GLY A N 1
ATOM 675 C CA . GLY A 1 86 ? -0.103 8.880 -4.694 1.00 93.62 86 GLY A CA 1
ATOM 676 C C . GLY A 1 86 ? -0.674 7.465 -4.718 1.00 93.62 86 GLY A C 1
ATOM 677 O O . GLY A 1 86 ? -1.710 7.212 -5.319 1.00 93.62 86 GLY A O 1
ATOM 678 N N . GLY A 1 87 ? 0.016 6.524 -4.079 1.00 89.88 87 GLY A N 1
ATOM 679 C CA . GLY A 1 87 ? -0.471 5.156 -3.928 1.00 89.88 87 GLY A CA 1
ATOM 680 C C . GLY A 1 87 ? 0.404 4.325 -2.985 1.00 89.88 87 GLY A C 1
ATOM 681 O O . GLY A 1 87 ? 1.556 4.682 -2.738 1.00 89.88 87 GLY A O 1
ATOM 682 N N . TYR A 1 88 ? -0.098 3.212 -2.438 1.00 92.44 88 TYR A N 1
ATOM 683 C CA . TYR A 1 88 ? -1.473 2.691 -2.596 1.00 92.44 88 TYR A CA 1
ATOM 684 C C . TYR A 1 88 ? -2.522 3.420 -1.745 1.00 92.44 88 TYR A C 1
ATOM 686 O O . TYR A 1 88 ? -3.682 3.478 -2.123 1.00 92.44 88 TYR A O 1
ATOM 694 N N . THR A 1 89 ? -2.104 3.974 -0.610 1.00 94.50 89 THR A N 1
ATOM 695 C CA . THR A 1 89 ? -2.969 4.583 0.407 1.00 94.50 89 THR A CA 1
ATOM 696 C C . THR A 1 89 ? -2.233 5.739 1.072 1.00 94.50 89 THR A C 1
ATOM 698 O O . THR A 1 89 ? -1.005 5.840 0.977 1.00 94.50 89 THR A O 1
ATOM 701 N N . CYS A 1 90 ? -2.960 6.584 1.800 1.00 92.00 90 CYS A N 1
ATOM 702 C CA . CYS A 1 90 ? -2.350 7.540 2.716 1.00 92.00 90 CYS A CA 1
ATOM 703 C C . CYS A 1 90 ? -1.464 6.832 3.756 1.00 92.00 90 CYS A C 1
ATOM 705 O O . CYS A 1 90 ? -1.844 5.799 4.312 1.00 92.00 90 CYS A O 1
ATOM 707 N N . TYR A 1 91 ? -0.305 7.421 4.062 1.00 92.06 91 TYR A N 1
ATOM 708 C CA . TYR A 1 91 ? 0.511 7.034 5.212 1.00 92.06 91 TYR A CA 1
ATOM 709 C C . TYR A 1 91 ? 0.464 8.130 6.278 1.00 92.06 91 TYR A C 1
ATOM 711 O O . TYR A 1 91 ? 0.286 9.310 5.974 1.00 92.06 91 TYR A O 1
ATOM 719 N N . TYR A 1 92 ? 0.649 7.742 7.538 1.00 93.69 92 TYR A N 1
ATOM 720 C CA . TYR A 1 92 ? 0.599 8.662 8.670 1.00 93.69 92 TYR A CA 1
ATOM 721 C C . TYR A 1 92 ? 2.008 8.892 9.225 1.00 93.69 92 TYR A C 1
ATOM 723 O O . TYR A 1 92 ? 2.589 7.967 9.798 1.00 93.69 92 TYR A O 1
ATOM 731 N N . PRO A 1 93 ? 2.571 10.107 9.092 1.00 96.12 93 PRO A N 1
ATOM 732 C CA . PRO A 1 93 ? 3.821 10.463 9.749 1.00 96.12 93 PRO A CA 1
ATOM 733 C C . PRO A 1 93 ? 3.762 10.280 11.277 1.00 96.12 93 PRO A C 1
ATOM 735 O O . PRO A 1 93 ? 2.671 10.291 11.867 1.00 96.12 93 PRO A O 1
ATOM 738 N N . PRO A 1 94 ? 4.922 10.167 11.951 1.00 97.38 94 PRO A N 1
ATOM 739 C CA . PRO A 1 94 ? 4.980 10.029 13.402 1.00 97.38 94 PRO A CA 1
ATOM 740 C C . PRO A 1 94 ? 4.159 11.100 14.133 1.00 97.38 94 PRO A C 1
ATOM 742 O O . PRO A 1 94 ? 4.275 12.293 13.861 1.00 97.38 94 PRO A O 1
ATOM 745 N N . GLY A 1 95 ? 3.314 10.659 15.068 1.00 96.88 95 GLY A N 1
ATOM 746 C CA . GLY A 1 95 ? 2.459 11.527 15.885 1.00 96.88 95 GLY A CA 1
ATOM 747 C C . GLY A 1 95 ? 1.127 11.945 15.250 1.00 96.88 95 GLY A C 1
ATOM 748 O O . GLY A 1 95 ? 0.271 12.466 15.962 1.00 96.88 95 GLY A O 1
ATOM 749 N N . VAL A 1 96 ? 0.897 11.697 13.953 1.00 96.62 96 VAL A N 1
ATOM 750 C CA . VAL A 1 96 ? -0.371 12.070 13.297 1.00 96.62 96 VAL A CA 1
ATOM 751 C C . VAL A 1 96 ? -1.520 11.193 13.784 1.00 96.62 96 VAL A C 1
ATOM 753 O O . VAL A 1 96 ? -2.543 11.712 14.225 1.00 96.62 96 VAL A O 1
ATOM 756 N N . LEU A 1 97 ? -1.346 9.869 13.762 1.00 94.38 97 LEU A N 1
ATOM 757 C CA . LEU A 1 97 ? -2.418 8.936 14.112 1.00 94.38 97 LEU A CA 1
ATOM 758 C C . LEU A 1 97 ? -2.834 9.044 15.588 1.00 94.38 97 LEU A C 1
ATOM 760 O O . LEU A 1 97 ? -4.020 9.001 15.892 1.00 94.38 97 LEU A O 1
ATOM 764 N N . SER A 1 98 ? -1.887 9.245 16.508 1.00 95.19 98 SER A N 1
ATOM 765 C CA . SER A 1 98 ? -2.203 9.397 17.935 1.00 95.19 98 SER A CA 1
ATOM 766 C C . SER A 1 98 ? -2.910 10.715 18.251 1.00 95.19 98 SER A C 1
ATOM 768 O O . SER A 1 98 ? -3.735 10.758 19.159 1.00 95.19 98 SER A O 1
ATOM 770 N N . LYS A 1 99 ? -2.601 11.788 17.515 1.00 96.12 99 LYS A N 1
ATOM 771 C CA . LYS A 1 99 ? -3.180 13.115 17.751 1.00 96.12 99 LYS A CA 1
ATOM 772 C C . LYS A 1 99 ? -4.511 13.331 17.028 1.00 96.12 99 LYS A C 1
ATOM 774 O O . LYS A 1 99 ? -5.377 14.012 17.565 1.00 96.12 99 LYS A O 1
ATOM 779 N N . TYR A 1 100 ? -4.663 12.777 15.825 1.00 95.50 100 TYR A N 1
ATOM 780 C CA . TYR A 1 100 ? -5.786 13.073 14.927 1.00 95.50 100 TYR A CA 1
ATOM 781 C C . TYR A 1 100 ? -6.534 11.831 14.426 1.00 95.50 100 TYR A C 1
ATOM 783 O O . TYR A 1 100 ? -7.511 11.971 13.700 1.00 95.50 100 TYR A O 1
ATOM 791 N N . GLY A 1 101 ? -6.123 10.619 14.810 1.00 92.94 101 GLY A N 1
ATOM 792 C CA . GLY A 1 101 ? -6.754 9.370 14.371 1.00 92.94 101 GLY A CA 1
ATOM 793 C C . GLY A 1 101 ? -8.271 9.294 14.587 1.00 92.94 101 GLY A C 1
ATOM 794 O O . GLY A 1 101 ? -8.959 8.868 13.658 1.00 92.94 101 GLY A O 1
ATOM 795 N N . PRO A 1 102 ? -8.824 9.739 15.737 1.00 90.69 102 PRO A N 1
ATOM 796 C CA . PRO A 1 102 ? -10.274 9.752 15.947 1.00 90.69 102 PRO A CA 1
ATOM 797 C C . PRO A 1 102 ? -11.046 10.566 14.898 1.00 90.69 102 PRO A C 1
ATOM 799 O O . PRO A 1 102 ? -12.133 10.163 14.494 1.00 90.69 102 PRO A O 1
ATOM 802 N N . ALA A 1 103 ? -10.458 11.652 14.388 1.00 93.62 103 ALA A N 1
ATOM 803 C CA . ALA A 1 103 ? -11.109 12.538 13.426 1.00 93.62 103 ALA A CA 1
ATOM 804 C C . ALA A 1 103 ? -11.238 11.932 12.014 1.00 93.62 103 ALA A C 1
ATOM 806 O O . ALA A 1 103 ? -11.978 12.463 11.195 1.00 93.62 103 ALA A O 1
ATOM 807 N N . LEU A 1 104 ? -10.553 10.820 11.708 1.00 92.50 104 LEU A N 1
ATOM 808 C CA . LEU A 1 104 ? -10.576 10.202 10.371 1.00 92.50 104 LEU A CA 1
ATOM 809 C C . LEU A 1 104 ? -11.970 9.746 9.925 1.00 92.50 104 LEU A C 1
ATOM 811 O O . LEU A 1 104 ? -12.228 9.658 8.730 1.00 92.50 104 LEU A O 1
ATOM 815 N N . ARG A 1 105 ? -12.840 9.407 10.879 1.00 92.12 105 ARG A N 1
ATOM 816 C CA . ARG A 1 105 ? -14.165 8.815 10.627 1.00 92.12 105 ARG A CA 1
ATOM 817 C C . ARG A 1 105 ? -15.294 9.626 11.251 1.00 92.12 105 ARG A C 1
ATOM 819 O O . ARG A 1 105 ? -16.455 9.258 11.129 1.00 92.12 105 ARG A O 1
ATOM 826 N N . GLU A 1 106 ? -14.959 10.702 11.956 1.00 93.38 106 GLU A N 1
ATOM 827 C CA . GLU A 1 106 ? -15.948 11.530 12.627 1.00 93.38 106 GLU A CA 1
ATOM 828 C C . GLU A 1 106 ? -16.782 12.286 11.588 1.00 93.38 106 GLU A C 1
ATOM 830 O O . GLU A 1 106 ? -16.247 12.896 10.660 1.00 93.38 106 GLU A O 1
ATOM 835 N N . SER A 1 107 ? -18.108 12.243 11.733 1.00 94.19 107 SER A N 1
ATOM 836 C CA . SER A 1 107 ? -18.999 12.988 10.848 1.00 94.19 107 SER A CA 1
ATOM 837 C C . SER A 1 107 ? -18.785 14.491 11.019 1.00 94.19 107 SER A C 1
ATOM 839 O O . SER A 1 107 ? -18.826 15.003 12.141 1.00 94.19 107 SER A O 1
ATOM 841 N N . ILE A 1 108 ? -18.649 15.227 9.920 1.00 96.38 108 ILE A N 1
ATOM 842 C CA . ILE A 1 108 ? -18.483 16.681 9.959 1.00 96.38 108 ILE A CA 1
ATOM 843 C C . ILE A 1 108 ? -19.873 17.326 9.968 1.00 96.38 108 ILE A C 1
ATOM 845 O O . ILE A 1 108 ? -20.671 17.151 9.045 1.00 96.38 108 ILE A O 1
ATOM 849 N N . GLY A 1 109 ? -20.185 18.055 11.043 1.00 91.50 109 GLY A N 1
ATOM 850 C CA . GLY A 1 109 ? -21.456 18.778 11.189 1.00 91.50 109 GLY A CA 1
ATOM 851 C C . GLY A 1 109 ? -22.706 17.889 11.248 1.00 91.50 109 GLY A C 1
ATOM 852 O O . GLY A 1 109 ? -23.810 18.393 11.067 1.00 91.50 109 GLY A O 1
ATOM 853 N N . GLY A 1 110 ? -22.547 16.577 11.462 1.00 89.25 110 GLY A N 1
ATOM 854 C CA . GLY A 1 110 ? -23.650 15.608 11.498 1.00 89.25 110 GLY A CA 1
ATOM 855 C C . GLY A 1 110 ? -24.338 15.356 10.149 1.00 89.25 110 GLY A C 1
ATOM 856 O O . GLY A 1 110 ? -25.377 14.704 10.117 1.00 89.25 110 GLY A O 1
ATOM 857 N N . CYS A 1 111 ? -23.794 15.875 9.045 1.00 93.75 111 CYS A N 1
ATOM 858 C CA . CYS A 1 111 ? -24.375 15.738 7.705 1.00 93.75 111 CYS A CA 1
ATOM 859 C C . CYS A 1 111 ? -23.368 15.308 6.631 1.00 93.75 111 CYS A C 1
ATOM 861 O O . CYS A 1 111 ? -23.772 14.905 5.542 1.00 93.75 111 CYS A O 1
ATOM 863 N N . ILE A 1 112 ? -22.069 15.371 6.928 1.00 97.06 112 ILE A N 1
ATOM 864 C CA . ILE A 1 112 ? -21.003 14.885 6.055 1.00 97.06 112 ILE A CA 1
ATOM 865 C C . 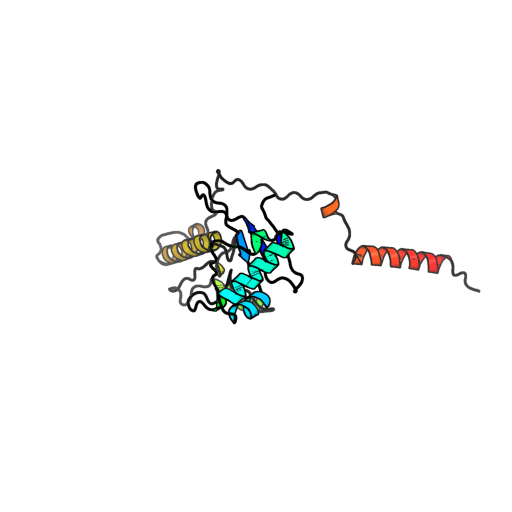ILE A 1 112 ? -20.398 13.648 6.712 1.00 97.06 112 ILE A C 1
ATOM 867 O O . ILE A 1 112 ? -19.808 13.735 7.789 1.00 97.06 112 ILE A O 1
ATOM 871 N N . PHE A 1 113 ? -20.528 12.507 6.044 1.00 97.06 113 PHE A N 1
ATOM 872 C CA . PHE A 1 113 ? -19.984 11.227 6.487 1.00 97.06 113 PHE A CA 1
ATOM 873 C C . PHE A 1 113 ? -18.815 10.849 5.583 1.00 97.06 113 PHE A C 1
ATOM 875 O O . PHE A 1 113 ? -18.925 10.895 4.356 1.00 97.06 113 PHE A O 1
ATOM 882 N N . LEU A 1 114 ? -17.673 10.540 6.190 1.00 96.81 114 LEU A N 1
ATOM 883 C CA . LEU A 1 114 ? -16.433 10.272 5.470 1.00 96.81 114 LEU A CA 1
ATOM 884 C C . LEU A 1 114 ? -16.360 8.793 5.113 1.00 96.81 114 LEU A C 1
ATOM 886 O O . LEU A 1 114 ? -16.579 7.961 5.984 1.00 96.81 114 LEU A O 1
ATOM 890 N N . ALA A 1 115 ? -16.043 8.479 3.858 1.00 96.88 115 ALA A N 1
ATOM 891 C CA . ALA A 1 115 ? -15.768 7.131 3.361 1.00 96.88 115 ALA A CA 1
ATOM 892 C C . ALA A 1 115 ? -14.348 7.066 2.770 1.00 96.88 115 ALA A C 1
ATOM 894 O O . ALA A 1 115 ? -13.503 7.906 3.071 1.00 96.88 115 ALA A O 1
ATOM 895 N N . GLY A 1 116 ? -14.090 6.082 1.907 1.00 96.12 116 GLY A N 1
ATOM 896 C CA . GLY A 1 116 ? -12.772 5.853 1.318 1.00 96.12 116 GLY A CA 1
ATOM 897 C C . GLY A 1 116 ? -11.950 4.872 2.146 1.00 96.12 116 GLY A C 1
ATOM 898 O O . GLY A 1 116 ? -12.154 4.729 3.353 1.00 96.12 116 GLY A O 1
ATOM 899 N N . SER A 1 117 ? -11.034 4.168 1.483 1.00 96.88 117 SER A N 1
ATOM 900 C CA . SER A 1 117 ? -10.314 3.025 2.058 1.00 96.88 117 SER A CA 1
ATOM 901 C C . SER A 1 117 ? -9.539 3.357 3.337 1.00 96.88 117 SER A C 1
ATOM 903 O O . SER A 1 117 ? -9.358 2.500 4.194 1.00 96.88 117 SER A O 1
ATOM 905 N N . GLU A 1 118 ? -9.121 4.609 3.493 1.00 96.56 118 GLU A N 1
ATOM 906 C CA . GLU A 1 118 ? -8.414 5.172 4.640 1.00 96.56 118 GLU A CA 1
ATOM 907 C C . GLU A 1 118 ? -9.273 5.205 5.911 1.00 96.56 118 GLU A C 1
ATOM 909 O O . GLU A 1 118 ? -8.757 5.177 7.029 1.00 96.56 118 GLU A O 1
ATOM 914 N N . THR A 1 119 ? -10.595 5.248 5.742 1.00 96.38 119 THR A N 1
ATOM 915 C CA . THR A 1 119 ? -11.576 5.262 6.834 1.00 96.38 119 THR A CA 1
ATOM 916 C C . THR A 1 119 ? -12.044 3.858 7.220 1.00 96.38 119 THR A C 1
ATOM 918 O O . THR A 1 119 ? -12.807 3.710 8.170 1.00 96.38 119 THR A O 1
ATOM 921 N N . ALA A 1 120 ? -11.546 2.817 6.552 1.00 95.62 120 ALA A N 1
ATOM 922 C CA . ALA A 1 120 ? -11.878 1.433 6.867 1.00 95.62 120 ALA A CA 1
ATOM 923 C C . ALA A 1 120 ? -11.311 0.996 8.229 1.00 95.62 120 ALA A C 1
ATOM 925 O O . ALA A 1 120 ? -10.276 1.511 8.669 1.00 95.62 120 ALA A O 1
ATOM 926 N N . LEU A 1 121 ? -11.961 0.041 8.890 1.00 92.56 121 LEU A N 1
ATOM 927 C CA . LEU A 1 121 ? -11.465 -0.646 10.089 1.00 92.56 121 LEU A CA 1
ATOM 928 C C . LEU A 1 121 ? -10.703 -1.929 9.750 1.00 92.56 121 LEU A C 1
ATOM 930 O O . LEU A 1 121 ? -9.826 -2.340 10.510 1.00 92.56 121 LEU A O 1
ATOM 934 N N . GLN A 1 122 ? -11.019 -2.549 8.614 1.00 94.12 122 GLN A N 1
ATOM 935 C CA . GLN A 1 122 ? -10.333 -3.736 8.117 1.00 94.12 122 GLN A CA 1
ATOM 936 C C . GLN A 1 122 ? -9.785 -3.473 6.719 1.00 94.12 122 GLN A C 1
ATOM 938 O O . GLN A 1 122 ? -10.429 -2.826 5.898 1.00 94.12 122 GLN A O 1
ATOM 943 N N . TRP A 1 123 ? -8.577 -3.979 6.452 1.00 95.56 123 TRP A N 1
ATOM 944 C CA . TRP A 1 123 ? -7.924 -3.858 5.144 1.00 95.56 123 TRP A CA 1
ATOM 945 C C . TRP A 1 123 ? -7.861 -2.414 4.610 1.00 95.56 123 TRP A C 1
ATOM 947 O O . TRP A 1 123 ? -8.048 -2.160 3.419 1.00 95.56 123 TRP A O 1
ATOM 957 N N . THR A 1 124 ? -7.576 -1.456 5.500 1.00 95.12 124 THR A N 1
ATOM 958 C CA . THR A 1 124 ? -7.341 -0.047 5.158 1.00 95.12 124 THR A CA 1
ATOM 959 C C . THR A 1 124 ? -6.325 0.075 4.019 1.00 95.12 124 THR A C 1
ATOM 961 O O . THR A 1 124 ? -5.264 -0.549 4.059 1.00 95.12 124 THR A O 1
ATOM 964 N N . GLY A 1 125 ? -6.651 0.878 3.003 1.00 95.56 125 GLY A N 1
ATOM 965 C CA . GLY A 1 125 ? -5.814 1.068 1.813 1.00 95.56 125 GLY A CA 1
ATOM 966 C C . GLY A 1 125 ? -6.010 0.039 0.693 1.00 95.56 125 GLY A C 1
ATOM 967 O O . GLY A 1 125 ? -5.323 0.112 -0.323 1.00 95.56 125 GLY A O 1
ATOM 968 N N . TYR A 1 126 ? -6.938 -0.908 0.855 1.00 97.50 126 TYR A N 1
ATOM 969 C CA . TYR A 1 126 ? -7.308 -1.884 -0.173 1.00 97.50 126 TYR A CA 1
ATOM 970 C C . TYR A 1 126 ? -8.732 -1.655 -0.685 1.00 97.50 126 TYR A C 1
ATOM 972 O O . TYR A 1 126 ? -9.534 -0.939 -0.083 1.00 97.50 126 TYR A O 1
ATOM 980 N N . MET A 1 127 ? -9.068 -2.319 -1.796 1.00 97.94 127 MET A N 1
ATOM 981 C CA . MET A 1 127 ? -10.422 -2.292 -2.363 1.00 97.94 127 MET A CA 1
ATOM 982 C C . MET A 1 127 ? -11.477 -2.794 -1.368 1.00 97.94 127 MET A C 1
ATOM 984 O O . MET A 1 127 ? -12.550 -2.208 -1.287 1.00 97.94 127 MET A O 1
ATOM 988 N N . SER A 1 128 ? -11.164 -3.824 -0.574 1.00 96.25 128 SER A N 1
ATOM 989 C CA . SER A 1 128 ? -12.050 -4.313 0.491 1.00 96.25 128 SER A CA 1
ATOM 990 C C . SER A 1 128 ? -12.321 -3.239 1.545 1.00 96.25 128 SER A C 1
ATOM 992 O O . SER A 1 128 ? -13.474 -3.016 1.901 1.00 96.25 128 SER A O 1
ATOM 994 N N . GLY A 1 129 ? -11.290 -2.504 1.969 1.00 97.38 129 GLY A N 1
ATOM 995 C CA . GLY A 1 129 ? -11.458 -1.354 2.856 1.00 97.38 129 GLY A CA 1
ATOM 996 C C . GLY A 1 129 ? -12.296 -0.237 2.224 1.00 97.38 129 GLY A C 1
ATOM 997 O O . GLY A 1 129 ? -13.102 0.389 2.903 1.00 97.38 129 GLY A O 1
ATOM 998 N N . ALA A 1 130 ? -12.165 0.007 0.915 1.00 98.06 130 ALA A N 1
ATOM 999 C CA . ALA A 1 130 ? -12.998 0.991 0.219 1.00 98.06 130 ALA A CA 1
ATOM 1000 C C . ALA A 1 130 ? -14.489 0.608 0.230 1.00 98.06 130 ALA A C 1
ATOM 1002 O O . ALA A 1 130 ? -15.334 1.478 0.448 1.00 98.06 130 ALA A O 1
ATOM 1003 N N . VAL A 1 131 ? -14.799 -0.678 0.025 1.00 98.12 131 VAL A N 1
ATOM 1004 C CA . VAL A 1 131 ? -16.168 -1.211 0.109 1.00 98.12 131 VAL A CA 1
ATOM 1005 C C . VAL A 1 131 ? -16.699 -1.082 1.533 1.00 98.12 131 VAL A C 1
ATOM 1007 O O . VAL A 1 131 ? -17.728 -0.439 1.728 1.00 98.12 131 VAL A O 1
ATOM 1010 N N . GLU A 1 132 ? -15.968 -1.594 2.527 1.00 97.62 132 GLU A N 1
ATOM 1011 C CA . GLU A 1 132 ? -16.375 -1.543 3.937 1.00 97.62 132 GLU A CA 1
ATOM 1012 C C . GLU A 1 132 ? -16.667 -0.107 4.382 1.00 97.62 132 GLU A C 1
ATOM 1014 O O . GLU A 1 132 ? -17.761 0.200 4.861 1.00 97.62 132 GLU A O 1
ATOM 1019 N N . ALA A 1 133 ? -15.728 0.804 4.121 1.00 97.62 133 ALA A N 1
ATOM 1020 C CA . ALA A 1 133 ? -15.889 2.210 4.437 1.00 97.62 133 ALA A CA 1
ATOM 1021 C C . ALA A 1 133 ? -17.077 2.848 3.705 1.00 97.62 133 ALA A C 1
ATOM 1023 O O . ALA A 1 133 ? -17.801 3.639 4.309 1.00 97.62 133 ALA A O 1
ATOM 1024 N N . GLY A 1 134 ? -17.276 2.550 2.419 1.00 98.06 134 GLY A N 1
ATOM 1025 C CA . GLY A 1 134 ? -18.376 3.096 1.624 1.00 98.06 134 GLY A CA 1
ATOM 1026 C C . GLY A 1 134 ? -19.740 2.681 2.166 1.00 98.06 134 GLY A C 1
ATOM 1027 O O . GLY A 1 134 ? -20.612 3.525 2.385 1.00 98.06 134 GLY A O 1
ATOM 1028 N N . GLU A 1 135 ? -19.907 1.394 2.448 1.00 98.06 135 GLU A N 1
ATOM 1029 C CA . GLU A 1 135 ? -21.153 0.886 3.000 1.00 98.06 135 GLU A CA 1
ATOM 1030 C C . GLU A 1 135 ? -21.411 1.387 4.419 1.00 98.06 135 GLU A C 1
ATOM 1032 O O . GLU A 1 135 ? -22.530 1.799 4.729 1.00 98.06 135 GLU A O 1
ATOM 1037 N N . ARG A 1 136 ? -20.389 1.411 5.284 1.00 97.69 136 ARG A N 1
ATOM 1038 C CA . ARG A 1 136 ? -20.546 1.932 6.645 1.00 97.69 136 ARG A CA 1
ATOM 1039 C C . ARG A 1 136 ? -20.919 3.419 6.634 1.00 97.69 136 ARG A C 1
ATOM 1041 O O . ARG A 1 136 ? -21.848 3.785 7.348 1.00 97.69 136 ARG A O 1
ATOM 1048 N N . ALA A 1 137 ? -20.337 4.254 5.765 1.00 97.44 137 ALA A N 1
ATOM 1049 C CA . ALA A 1 137 ? -20.772 5.653 5.618 1.00 97.44 137 ALA A CA 1
ATOM 1050 C C . ALA A 1 137 ? -22.239 5.761 5.166 1.00 97.44 137 ALA A C 1
ATOM 1052 O O . ALA A 1 137 ? -22.997 6.580 5.686 1.00 97.44 137 ALA A O 1
ATOM 1053 N N . ALA A 1 138 ? -22.669 4.920 4.220 1.00 97.81 138 ALA A N 1
ATOM 1054 C CA . ALA A 1 138 ? -24.065 4.886 3.789 1.00 97.81 138 ALA A CA 1
ATOM 1055 C C . ALA A 1 138 ? -25.006 4.486 4.940 1.00 97.81 138 ALA A C 1
ATOM 1057 O O . ALA A 1 138 ? -26.081 5.069 5.099 1.00 97.81 138 ALA A O 1
ATOM 1058 N N .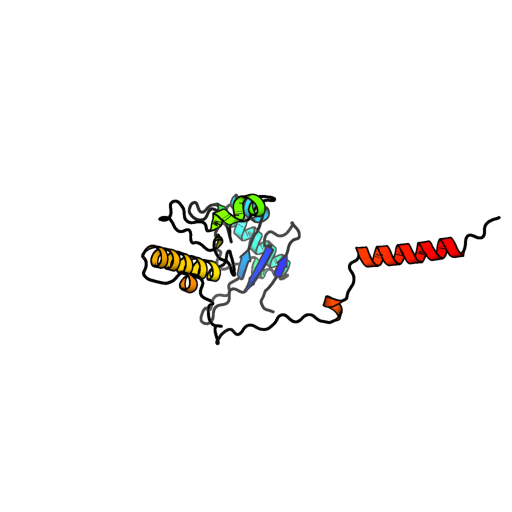 ARG A 1 139 ? -24.595 3.535 5.786 1.00 97.88 139 ARG A N 1
ATOM 1059 C CA . ARG A 1 139 ? -25.358 3.123 6.971 1.00 97.88 139 ARG A CA 1
ATOM 1060 C C . ARG A 1 139 ? -25.383 4.203 8.055 1.00 97.88 139 ARG A C 1
ATOM 1062 O O . ARG A 1 139 ? -26.430 4.410 8.658 1.00 97.88 139 ARG A O 1
ATOM 1069 N N . GLU A 1 140 ? -24.315 4.974 8.245 1.00 97.12 140 GLU A N 1
ATOM 1070 C CA . GLU A 1 140 ? -24.336 6.153 9.127 1.00 97.12 140 GLU A CA 1
ATOM 1071 C C . GLU A 1 140 ? -25.360 7.203 8.665 1.00 97.12 140 GLU A C 1
ATOM 1073 O O . GLU A 1 140 ? -26.122 7.732 9.481 1.00 97.12 140 GLU A O 1
ATOM 1078 N N . VAL A 1 141 ? -25.455 7.448 7.351 1.00 97.69 141 VAL A N 1
ATOM 1079 C CA . VAL A 1 141 ? -26.502 8.307 6.772 1.00 97.69 141 VAL A CA 1
ATOM 1080 C C . VAL A 1 141 ? -27.890 7.735 7.067 1.00 97.69 141 VAL A C 1
ATOM 1082 O O . VAL A 1 141 ? -28.755 8.460 7.560 1.00 97.69 141 VAL A O 1
ATOM 1085 N N . LEU A 1 142 ? -28.114 6.439 6.829 1.00 97.94 142 LEU A N 1
ATOM 1086 C CA . LEU A 1 142 ? -29.395 5.787 7.126 1.00 97.94 142 LEU A CA 1
ATOM 1087 C C . LEU A 1 142 ? -29.764 5.880 8.614 1.00 97.94 142 LEU A C 1
ATOM 1089 O O . LEU A 1 142 ? -30.926 6.141 8.934 1.00 97.94 142 LEU A O 1
ATOM 1093 N N . TYR A 1 143 ? -28.791 5.717 9.511 1.00 97.19 143 TYR A N 1
ATOM 1094 C CA . TYR A 1 143 ? -28.977 5.851 10.954 1.00 97.19 143 TYR A CA 1
ATOM 1095 C C . TYR A 1 143 ? -29.369 7.283 11.335 1.00 97.19 143 TYR A C 1
ATOM 1097 O O . TYR A 1 143 ? -30.379 7.480 12.011 1.00 97.19 143 TYR A O 1
ATOM 1105 N N . SER A 1 144 ? -28.650 8.295 10.832 1.00 95.88 144 SER A N 1
ATOM 1106 C CA . SER A 1 144 ? -29.003 9.708 11.063 1.00 95.88 144 SER A CA 1
ATOM 1107 C C . SER A 1 144 ? -30.398 10.072 10.535 1.00 95.88 144 SER A C 1
ATOM 1109 O O . SER A 1 144 ? -31.084 10.913 11.112 1.00 95.88 144 SER A O 1
ATOM 1111 N N . CYS A 1 145 ? -30.858 9.386 9.484 1.00 96.25 145 CYS A N 1
ATOM 1112 C CA . CYS A 1 145 ? -32.202 9.528 8.923 1.00 96.25 145 CYS A CA 1
ATOM 1113 C C . CYS A 1 145 ? -33.275 8.687 9.647 1.00 96.25 145 CYS A C 1
ATOM 1115 O O . CYS A 1 145 ? -34.420 8.637 9.188 1.00 96.25 145 CYS A O 1
ATOM 1117 N N . GLY A 1 146 ? -32.923 7.986 10.730 1.00 96.75 146 GLY A N 1
ATOM 1118 C CA . GLY A 1 146 ? -33.829 7.138 11.508 1.00 96.75 146 GLY A CA 1
ATOM 1119 C C . GLY A 1 146 ? -34.337 5.899 10.763 1.00 96.75 146 GLY A C 1
ATOM 1120 O O . GLY A 1 146 ? -35.432 5.420 11.053 1.00 96.75 146 GLY A O 1
ATOM 1121 N N . LYS A 1 147 ? -33.597 5.408 9.759 1.00 98.25 14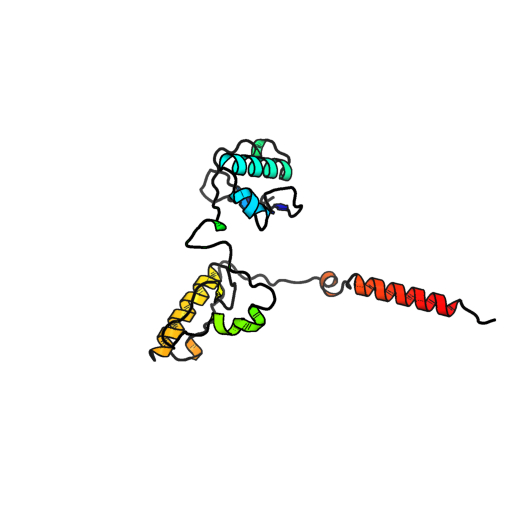7 LYS A N 1
ATOM 1122 C CA . LYS A 1 147 ? -33.988 4.248 8.934 1.00 98.25 147 LYS A CA 1
ATOM 1123 C C . LYS A 1 147 ? -33.495 2.912 9.480 1.00 98.25 147 LYS A C 1
ATOM 1125 O O . LYS A 1 147 ? -34.116 1.894 9.197 1.00 98.25 147 LYS A O 1
ATOM 1130 N N . ILE A 1 148 ? -32.399 2.929 10.230 1.00 98.25 148 ILE A N 1
ATOM 1131 C CA . ILE A 1 148 ? -31.782 1.755 10.855 1.00 98.25 148 ILE A CA 1
ATOM 1132 C C . ILE A 1 148 ? -31.396 2.087 12.299 1.00 98.25 148 ILE A C 1
ATOM 1134 O O . ILE A 1 148 ? -31.393 3.258 12.687 1.00 98.25 148 ILE A O 1
ATOM 1138 N N . SER A 1 149 ? -31.075 1.070 13.094 1.00 97.38 149 SER A N 1
ATOM 1139 C CA . SER A 1 149 ? -30.552 1.249 14.449 1.00 97.38 149 SER A CA 1
ATOM 1140 C C . SER A 1 149 ? -29.038 1.498 14.439 1.00 97.38 149 SER A C 1
ATOM 1142 O O . SER A 1 149 ? -28.365 1.305 13.429 1.00 97.38 149 SER A O 1
ATOM 1144 N N . SER A 1 150 ? -28.469 1.922 15.570 1.00 94.88 150 SER A N 1
ATOM 1145 C CA . SER A 1 150 ? -27.020 2.142 15.680 1.00 94.88 150 SER A CA 1
ATOM 1146 C C . SER A 1 150 ? -26.206 0.848 15.565 1.00 94.88 150 SER A C 1
ATOM 1148 O O . SER A 1 150 ? -25.081 0.886 15.071 1.00 94.88 150 SER A O 1
ATOM 1150 N N . SER A 1 151 ? -26.762 -0.298 15.979 1.00 95.69 151 SER A N 1
ATOM 1151 C CA . SER A 1 151 ? -26.109 -1.608 15.844 1.00 95.69 151 SER A CA 1
ATOM 1152 C C . SER A 1 151 ? -25.995 -2.073 14.397 1.00 95.69 151 SER A C 1
ATOM 1154 O O . SER A 1 151 ? -25.147 -2.903 14.103 1.00 95.69 151 SER A O 1
ATOM 1156 N N . ASP A 1 152 ? -26.803 -1.512 13.496 1.00 96.50 152 ASP A N 1
ATOM 1157 C CA . ASP A 1 152 ? -26.797 -1.882 12.081 1.00 96.50 152 ASP A CA 1
ATOM 1158 C C . ASP A 1 152 ? -25.717 -1.131 11.286 1.00 96.50 152 ASP A C 1
ATOM 1160 O O . ASP A 1 152 ? -25.534 -1.404 10.107 1.00 96.50 152 ASP A O 1
ATOM 1164 N N . VAL A 1 153 ? -25.006 -0.165 11.883 1.00 96.00 153 VAL A N 1
ATOM 1165 C CA . VAL A 1 153 ? -24.000 0.642 11.168 1.00 96.00 153 VAL A CA 1
ATOM 1166 C C . VAL A 1 153 ? -22.745 -0.173 10.845 1.00 96.00 153 VAL A C 1
ATOM 1168 O O . VAL A 1 153 ? -22.232 -0.116 9.722 1.00 96.00 153 VAL A O 1
ATOM 1171 N N . TYR A 1 154 ? -22.275 -0.947 11.821 1.00 95.19 154 TYR A N 1
ATOM 1172 C CA . TYR A 1 154 ? -21.081 -1.779 11.718 1.00 95.19 154 TYR A CA 1
ATOM 1173 C C . TYR A 1 154 ? -21.507 -3.232 11.554 1.00 95.19 154 TYR A C 1
ATOM 1175 O O . TYR A 1 154 ? -21.987 -3.854 12.497 1.00 95.19 154 TYR A O 1
ATOM 1183 N N . VAL A 1 155 ? -21.337 -3.749 10.341 1.00 94.88 155 VAL A N 1
ATOM 1184 C CA . VAL A 1 155 ? -21.743 -5.102 9.961 1.00 94.88 155 VAL A CA 1
ATOM 1185 C C . VAL A 1 155 ? -20.490 -5.926 9.707 1.00 94.88 155 VAL A C 1
ATOM 1187 O O . VAL A 1 155 ? -19.557 -5.453 9.059 1.00 94.88 155 VAL A O 1
ATOM 1190 N N . GLU A 1 156 ? -20.468 -7.139 10.245 1.00 93.88 156 GLU A N 1
ATOM 1191 C CA . GLU A 1 156 ? -19.435 -8.124 9.946 1.00 93.88 156 GLU A CA 1
ATOM 1192 C C . GLU A 1 156 ? -19.793 -8.850 8.647 1.00 93.88 156 GLU A C 1
ATOM 1194 O O . GLU A 1 156 ? -20.899 -9.379 8.509 1.00 93.88 156 GLU A O 1
ATOM 1199 N N . GLU A 1 157 ? -18.865 -8.847 7.693 1.00 94.06 157 GLU A N 1
ATOM 1200 C CA . GLU A 1 157 ? -19.050 -9.520 6.410 1.00 94.06 157 GLU A CA 1
ATOM 1201 C C . GLU A 1 157 ? -18.861 -11.036 6.592 1.00 94.06 157 GLU A C 1
ATOM 1203 O O . GLU A 1 157 ? -17.854 -11.455 7.177 1.00 94.06 157 GLU A O 1
ATOM 1208 N N . PRO A 1 158 ? -19.789 -11.882 6.110 1.00 94.06 158 PRO A N 1
ATOM 1209 C CA . PRO A 1 158 ? -19.604 -13.326 6.146 1.00 94.06 158 PRO A CA 1
ATOM 1210 C C . PRO A 1 158 ? -18.408 -13.757 5.288 1.00 94.06 158 PRO A C 1
ATOM 1212 O O . PRO A 1 158 ? -18.088 -13.147 4.269 1.00 94.06 158 PRO A O 1
ATOM 1215 N N . GLU A 1 159 ? -17.760 -14.857 5.674 1.00 93.44 159 GLU A N 1
ATOM 1216 C CA . GLU A 1 159 ? -16.610 -15.374 4.934 1.00 93.44 159 GLU A CA 1
ATOM 1217 C C . GLU A 1 159 ? -16.989 -15.784 3.503 1.00 93.44 159 GLU A C 1
ATOM 1219 O O . GLU A 1 159 ? -17.985 -16.474 3.258 1.00 93.44 159 GLU A O 1
ATOM 1224 N N . PHE A 1 160 ? -16.151 -15.385 2.546 1.00 94.44 160 PHE A N 1
ATOM 1225 C CA . PHE A 1 160 ? -16.337 -15.745 1.151 1.00 94.44 160 PHE A CA 1
ATOM 1226 C C . PHE A 1 160 ? -15.876 -17.184 0.890 1.00 94.44 160 PHE A C 1
ATOM 1228 O O . PHE A 1 160 ? -14.684 -17.479 0.825 1.00 94.44 160 PHE A O 1
ATOM 1235 N N . VAL A 1 161 ? -16.844 -18.080 0.698 1.00 94.81 161 VAL A N 1
ATOM 1236 C CA . VAL A 1 161 ? -16.638 -19.539 0.635 1.00 94.81 161 VAL A CA 1
ATOM 1237 C C . VAL A 1 161 ? -15.657 -19.983 -0.461 1.00 94.81 161 VAL A C 1
ATOM 1239 O O . VAL A 1 161 ? -14.969 -20.987 -0.291 1.00 94.81 161 VAL A O 1
ATOM 1242 N N . GLU A 1 162 ? -15.567 -19.262 -1.584 1.00 96.31 162 GLU A N 1
ATOM 1243 C CA . GLU A 1 162 ? -14.673 -19.643 -2.691 1.00 96.31 162 GLU A CA 1
ATOM 1244 C C . GLU A 1 162 ? -13.195 -19.319 -2.415 1.00 96.31 162 GLU A C 1
ATOM 1246 O O . GLU A 1 162 ? -12.313 -19.904 -3.046 1.00 96.31 162 GLU A O 1
ATOM 1251 N N . VAL A 1 163 ? -12.910 -18.417 -1.468 1.00 94.88 163 VAL A N 1
ATOM 1252 C CA . VAL A 1 163 ? -11.546 -18.043 -1.061 1.00 94.88 163 VAL A CA 1
ATOM 1253 C C . VAL A 1 163 ? -11.444 -18.138 0.467 1.00 94.88 163 VAL A C 1
ATOM 1255 O O . VAL A 1 163 ? -11.435 -17.113 1.150 1.00 94.88 163 VAL A O 1
ATOM 1258 N N . PRO A 1 164 ? -11.388 -19.366 1.019 1.00 93.88 164 PRO A N 1
ATOM 1259 C CA . PRO A 1 164 ? -11.414 -19.573 2.459 1.00 93.88 164 PRO A CA 1
ATOM 1260 C C . PRO A 1 164 ? -10.121 -19.091 3.119 1.00 93.88 164 PRO A C 1
ATOM 1262 O O . PRO A 1 164 ? -9.015 -19.292 2.601 1.00 93.88 164 PRO A O 1
ATOM 1265 N N . ILE A 1 165 ? -10.253 -18.518 4.309 1.00 92.88 165 ILE A N 1
ATOM 1266 C CA . ILE A 1 165 ? -9.133 -18.029 5.104 1.00 92.88 165 ILE A CA 1
ATOM 1267 C C . ILE A 1 165 ? -8.373 -19.230 5.665 1.00 92.88 165 ILE A C 1
ATOM 1269 O O . ILE A 1 165 ? -8.895 -20.023 6.446 1.00 92.88 165 ILE A O 1
ATOM 1273 N N . GLN A 1 166 ? -7.102 -19.354 5.290 1.00 94.38 166 GLN A N 1
ATOM 1274 C CA . GLN A 1 166 ? -6.200 -20.307 5.929 1.00 94.38 166 GLN A CA 1
ATOM 1275 C C . GLN A 1 166 ? -5.576 -19.654 7.170 1.00 94.38 166 GLN A C 1
ATOM 1277 O O . GLN A 1 166 ? -4.990 -18.573 7.045 1.00 94.38 166 GLN A O 1
ATOM 1282 N N . PRO A 1 167 ? -5.679 -20.268 8.363 1.00 94.44 167 PRO A N 1
ATOM 1283 C CA . PRO A 1 167 ? -5.049 -19.735 9.563 1.00 94.44 167 PRO A CA 1
ATOM 1284 C C . PRO A 1 167 ? -3.535 -19.590 9.391 1.00 94.44 167 PRO A C 1
ATOM 1286 O O . PRO A 1 167 ? -2.863 -20.478 8.866 1.00 94.44 167 PRO A O 1
ATOM 1289 N N . ILE A 1 168 ? -2.984 -18.473 9.868 1.00 94.50 168 ILE A N 1
ATOM 1290 C CA . ILE A 1 168 ? -1.534 -18.278 9.920 1.00 94.50 168 ILE A CA 1
ATOM 1291 C C . ILE A 1 168 ? -1.011 -19.013 11.155 1.00 94.50 168 ILE A C 1
ATOM 1293 O O . ILE A 1 168 ? -1.149 -18.535 12.282 1.00 94.50 168 ILE A O 1
ATOM 1297 N N . GLU A 1 169 ? -0.417 -20.182 10.942 1.00 95.25 169 GLU A N 1
ATOM 1298 C CA . GLU A 1 169 ? 0.208 -20.968 12.002 1.00 95.25 169 GLU A CA 1
ATOM 1299 C C . GLU A 1 169 ? 1.699 -20.640 12.129 1.00 95.25 169 GLU A C 1
ATOM 1301 O O . GLU A 1 169 ? 2.410 -20.508 11.135 1.00 95.25 169 GLU A O 1
ATOM 1306 N N . GLN A 1 170 ? 2.181 -20.527 13.368 1.00 94.88 170 GLN A N 1
ATOM 1307 C CA . GLN A 1 170 ? 3.600 -20.343 13.674 1.00 94.88 170 GLN A CA 1
ATOM 1308 C C . GLN A 1 170 ? 4.174 -21.627 14.263 1.00 94.88 170 GLN A C 1
ATOM 1310 O O . GLN A 1 170 ? 3.589 -22.235 15.165 1.00 94.88 170 GLN A O 1
ATOM 1315 N N . SER A 1 171 ? 5.359 -22.013 13.804 1.00 95.94 171 SER A N 1
ATOM 1316 C CA . SER A 1 171 ? 6.109 -23.119 14.389 1.00 95.94 171 SER A CA 1
ATOM 1317 C C . SER A 1 171 ? 6.564 -22.798 15.819 1.00 95.94 171 SER A C 1
ATOM 1319 O O . SER A 1 171 ? 6.703 -21.640 16.225 1.00 95.94 171 SER A O 1
ATOM 1321 N N . LEU A 1 172 ? 6.874 -23.840 16.601 1.00 96.38 172 LEU A N 1
ATOM 1322 C CA . LEU A 1 172 ? 7.451 -23.667 17.942 1.00 96.38 172 LEU A CA 1
ATOM 1323 C C . LEU A 1 172 ? 8.742 -22.843 17.901 1.00 96.38 172 LEU A C 1
ATOM 1325 O O . LEU A 1 172 ? 8.994 -22.036 18.791 1.00 96.38 172 LEU A O 1
ATOM 1329 N N . LEU A 1 173 ? 9.555 -23.033 16.864 1.00 95.56 173 LEU A N 1
ATOM 1330 C CA . LEU A 1 173 ? 10.818 -22.329 16.733 1.00 95.56 173 LEU A CA 1
ATOM 1331 C C . LEU A 1 173 ? 10.593 -20.829 16.490 1.00 95.56 173 LEU A C 1
ATOM 1333 O O . LEU A 1 173 ? 11.184 -20.015 17.192 1.00 95.56 173 LEU A O 1
ATOM 1337 N N . GLU A 1 174 ? 9.693 -20.453 15.581 1.00 95.69 174 GLU A N 1
ATOM 1338 C CA . GLU A 1 174 ? 9.336 -19.043 15.346 1.00 95.69 174 GLU A CA 1
ATOM 1339 C C . GLU A 1 174 ? 8.761 -18.377 16.598 1.00 95.69 174 GLU A C 1
ATOM 1341 O O . GLU A 1 174 ? 9.002 -17.197 16.842 1.00 95.69 174 GLU A O 1
ATOM 1346 N N . ARG A 1 175 ? 8.045 -19.142 17.427 1.00 95.94 175 ARG A N 1
ATOM 1347 C CA . ARG A 1 175 ? 7.448 -18.639 18.666 1.00 95.94 175 ARG A CA 1
ATOM 1348 C C . ARG A 1 175 ? 8.458 -18.432 19.796 1.00 95.94 175 ARG A C 1
ATOM 1350 O O . ARG A 1 175 ? 8.247 -17.558 20.635 1.00 95.94 175 ARG A O 1
ATOM 1357 N N . PHE A 1 176 ? 9.511 -19.249 19.857 1.00 95.75 176 PHE A N 1
ATOM 1358 C CA . PHE A 1 176 ? 10.409 -19.309 21.016 1.00 95.75 176 PHE A CA 1
ATOM 1359 C C . PHE A 1 176 ? 11.869 -18.950 20.728 1.00 95.75 176 PHE A C 1
ATOM 1361 O O . PHE A 1 176 ? 12.644 -18.857 21.683 1.00 95.75 176 PHE A O 1
ATOM 1368 N N . ILE A 1 177 ? 12.273 -18.720 19.471 1.00 96.06 177 ILE A N 1
ATOM 1369 C CA . ILE A 1 177 ? 13.608 -18.177 19.190 1.00 96.06 177 ILE A CA 1
ATOM 1370 C C . ILE A 1 177 ? 13.752 -16.831 19.920 1.00 96.06 177 ILE A C 1
ATOM 1372 O O . ILE A 1 177 ? 12.962 -15.912 19.689 1.00 96.06 177 ILE A O 1
ATOM 1376 N N . PRO A 1 178 ? 14.760 -16.681 20.795 1.00 95.06 178 PRO A N 1
ATOM 1377 C CA . PRO A 1 178 ? 15.007 -15.416 21.463 1.00 95.06 178 PRO A CA 1
ATOM 1378 C C . PRO A 1 178 ? 15.566 -14.376 20.489 1.00 95.06 178 PRO A C 1
ATOM 1380 O O . PRO A 1 178 ? 16.257 -14.697 19.521 1.00 95.06 178 PRO A O 1
ATOM 1383 N N . SER A 1 179 ? 15.343 -13.100 20.799 1.00 96.81 179 SER A N 1
ATOM 1384 C CA . SER A 1 179 ? 15.975 -12.010 20.058 1.00 96.81 179 SER A CA 1
ATOM 1385 C C . SER A 1 179 ? 17.498 -12.013 20.241 1.00 96.81 179 SER A C 1
ATOM 1387 O O . SER A 1 179 ? 18.027 -12.474 21.257 1.00 96.81 179 SER A O 1
ATOM 1389 N N . ILE A 1 180 ? 18.222 -11.420 19.286 1.00 96.38 180 ILE A N 1
ATOM 1390 C CA . ILE A 1 180 ? 19.683 -11.251 19.376 1.00 96.38 180 ILE A CA 1
ATOM 1391 C C . ILE A 1 180 ? 20.066 -10.504 20.661 1.00 96.38 180 ILE A C 1
ATOM 1393 O O . ILE A 1 180 ? 21.010 -10.894 21.340 1.00 96.38 180 ILE A O 1
ATOM 1397 N N . GLY A 1 181 ? 19.309 -9.469 21.039 1.00 96.62 181 GLY A N 1
ATOM 1398 C CA . GLY A 1 181 ? 19.555 -8.719 22.274 1.00 96.62 181 GLY A CA 1
ATOM 1399 C C . GLY A 1 181 ? 19.452 -9.591 23.527 1.00 96.62 181 GLY A C 1
ATOM 1400 O O . GLY A 1 181 ? 20.300 -9.497 24.413 1.00 96.62 181 GLY A O 1
ATOM 1401 N N . PHE A 1 182 ? 18.468 -10.493 23.575 1.00 96.12 182 PHE A N 1
ATOM 1402 C CA . PHE A 1 182 ? 18.345 -11.455 24.668 1.00 96.12 182 PHE A CA 1
ATOM 1403 C C . PHE A 1 182 ? 19.524 -12.434 24.695 1.00 96.12 182 PHE A C 1
ATOM 1405 O O . PHE A 1 182 ? 20.120 -12.646 25.751 1.00 96.12 182 PHE A O 1
ATOM 1412 N N . LEU A 1 183 ? 19.907 -12.985 23.539 1.00 96.12 183 LEU A N 1
ATOM 1413 C CA . LEU A 1 183 ? 21.067 -13.874 23.431 1.00 96.12 183 LEU A CA 1
ATOM 1414 C C . LEU A 1 183 ? 22.343 -13.187 23.933 1.00 96.12 183 LEU A C 1
ATOM 1416 O O . LEU A 1 183 ? 23.054 -13.750 24.764 1.00 96.12 183 LEU A O 1
ATOM 1420 N N . LEU A 1 184 ? 22.602 -11.951 23.497 1.00 95.88 184 LEU A N 1
ATOM 1421 C CA . LEU A 1 184 ? 23.756 -11.161 23.934 1.00 95.88 184 LEU A CA 1
ATOM 1422 C C . LEU A 1 184 ? 23.741 -10.900 25.446 1.00 95.88 184 LEU A C 1
ATOM 1424 O O . LEU A 1 184 ? 24.786 -11.011 26.087 1.00 95.88 184 LEU A O 1
ATOM 1428 N N . ALA A 1 185 ? 22.576 -10.610 26.031 1.00 95.31 185 ALA A N 1
ATOM 1429 C CA . ALA A 1 185 ? 22.441 -10.419 27.474 1.00 95.31 185 ALA A CA 1
ATOM 1430 C C . ALA A 1 185 ? 22.762 -11.703 28.259 1.00 95.31 185 ALA A C 1
ATOM 1432 O O . ALA A 1 185 ? 23.475 -11.653 29.263 1.00 95.31 185 ALA A O 1
ATOM 1433 N N . VAL A 1 186 ? 22.299 -12.863 27.782 1.00 94.12 186 VAL A N 1
ATOM 1434 C CA . VAL A 1 186 ? 22.610 -14.166 28.389 1.00 94.12 186 VAL A CA 1
ATOM 1435 C C . VAL A 1 186 ? 24.102 -14.479 28.276 1.00 94.12 186 VAL A C 1
ATOM 1437 O O . VAL A 1 186 ? 24.722 -14.836 29.279 1.00 94.12 186 VAL A O 1
ATOM 1440 N N . PHE A 1 187 ? 24.709 -14.286 27.101 1.00 94.25 187 PHE A N 1
ATOM 1441 C CA . PHE A 1 187 ? 26.152 -14.471 26.918 1.00 94.25 187 PHE A CA 1
ATOM 1442 C C . PHE A 1 187 ? 26.968 -13.556 27.838 1.00 94.25 187 PHE A C 1
ATOM 1444 O O . PHE A 1 187 ? 27.884 -14.027 28.513 1.00 94.25 187 PHE A O 1
ATOM 1451 N N . ALA A 1 188 ? 26.609 -12.273 27.929 1.00 91.50 188 ALA A N 1
ATOM 1452 C CA . ALA A 1 188 ? 27.265 -11.324 28.823 1.00 91.50 188 ALA A CA 1
ATOM 1453 C C . ALA A 1 188 ? 27.128 -11.733 30.299 1.00 91.50 188 ALA A C 1
ATOM 1455 O O . ALA A 1 188 ? 28.107 -11.673 31.043 1.00 91.50 188 ALA A O 1
ATOM 1456 N N . ALA A 1 189 ? 25.953 -12.209 30.721 1.00 90.62 189 ALA A N 1
ATOM 1457 C CA . ALA A 1 189 ? 25.724 -12.689 32.083 1.00 90.62 189 ALA A CA 1
ATOM 1458 C C . ALA A 1 189 ? 26.532 -13.958 32.404 1.00 90.62 189 ALA A C 1
ATOM 1460 O O . ALA A 1 189 ? 27.084 -14.073 33.498 1.00 90.62 189 ALA A O 1
ATOM 1461 N N . ILE A 1 190 ? 26.641 -14.895 31.457 1.00 89.44 190 ILE A N 1
ATOM 1462 C CA . ILE A 1 190 ? 27.466 -16.102 31.598 1.00 89.44 190 ILE A CA 1
ATOM 1463 C C . ILE A 1 190 ? 28.941 -15.709 31.740 1.00 89.44 190 ILE A C 1
ATOM 1465 O O . ILE A 1 190 ? 29.581 -16.100 32.714 1.00 89.44 190 ILE A O 1
ATOM 1469 N N . ILE A 1 191 ? 29.466 -14.873 30.839 1.00 86.19 191 ILE A N 1
ATOM 1470 C CA . ILE A 1 191 ? 30.855 -14.386 30.893 1.00 86.19 191 ILE A CA 1
ATOM 1471 C C . ILE A 1 191 ? 31.121 -13.609 32.192 1.00 86.19 191 ILE A C 1
ATOM 1473 O O . ILE A 1 191 ? 32.164 -13.795 32.819 1.00 86.19 191 ILE A O 1
ATOM 1477 N N . GLY A 1 192 ? 30.177 -12.769 32.626 1.00 81.12 192 GLY A N 1
ATOM 1478 C CA . GLY A 1 192 ? 30.257 -12.032 33.887 1.00 81.12 192 GLY A CA 1
ATOM 1479 C C . GLY A 1 192 ? 30.347 -12.958 35.102 1.00 81.12 192 GLY A C 1
ATOM 1480 O O . GLY A 1 192 ? 31.219 -12.775 35.948 1.00 81.12 192 GLY A O 1
ATOM 1481 N N . LYS A 1 193 ? 29.520 -14.012 35.151 1.00 76.56 193 LYS A N 1
ATOM 1482 C CA . LYS A 1 193 ? 29.582 -15.039 36.205 1.00 76.56 193 LYS A CA 1
ATOM 1483 C C . LYS A 1 193 ? 30.898 -15.816 36.182 1.00 76.56 193 LYS A C 1
ATOM 1485 O O . LYS A 1 193 ? 31.476 -16.040 37.242 1.00 76.56 193 LYS A O 1
ATOM 1490 N N . PHE A 1 194 ? 31.404 -16.169 35.000 1.00 73.31 194 PHE A N 1
ATOM 1491 C CA . PHE A 1 194 ? 32.718 -16.799 34.854 1.00 73.31 194 PHE A CA 1
ATOM 1492 C C . PHE A 1 194 ? 33.846 -15.893 35.375 1.00 73.31 194 PHE A C 1
ATOM 1494 O O . PHE A 1 194 ? 34.696 -16.352 36.131 1.00 73.31 194 PHE A O 1
ATOM 1501 N N . ARG A 1 195 ? 33.831 -14.592 35.060 1.00 69.31 195 ARG A N 1
ATOM 1502 C CA . ARG A 1 195 ? 34.823 -13.635 35.582 1.00 69.31 195 ARG A CA 1
ATOM 1503 C C . ARG A 1 195 ? 34.779 -13.497 37.104 1.00 69.31 195 ARG A C 1
ATOM 1505 O O . ARG A 1 195 ? 35.838 -13.470 37.721 1.00 69.31 195 ARG A O 1
ATOM 1512 N N . CYS A 1 196 ? 33.593 -13.452 37.711 1.00 66.81 196 CYS A N 1
ATOM 1513 C CA . CYS A 1 196 ? 33.461 -13.416 39.171 1.00 66.81 196 CYS A CA 1
ATOM 1514 C C . CYS A 1 196 ? 33.918 -14.718 39.848 1.00 66.81 196 CYS A C 1
ATOM 1516 O O . CYS A 1 196 ? 34.447 -14.663 40.951 1.00 66.81 196 CYS A O 1
ATOM 1518 N N . ALA A 1 197 ? 33.748 -15.876 39.202 1.00 70.00 197 ALA A N 1
ATOM 1519 C CA . ALA A 1 197 ? 34.139 -17.170 39.767 1.00 70.00 197 ALA A CA 1
ATOM 1520 C C . ALA A 1 197 ? 35.662 -17.415 39.775 1.00 70.00 197 ALA A C 1
ATOM 1522 O O . ALA A 1 197 ? 36.147 -18.171 40.611 1.00 70.00 197 ALA A O 1
ATOM 1523 N N . PHE A 1 198 ? 36.417 -16.777 38.873 1.00 64.19 198 PHE A N 1
ATOM 1524 C CA . PHE A 1 198 ? 37.873 -16.951 38.739 1.00 64.19 198 PHE A CA 1
ATOM 1525 C C . PHE A 1 198 ? 38.706 -15.787 39.304 1.00 64.19 198 PHE A C 1
ATOM 1527 O O . PHE A 1 198 ? 39.926 -15.770 39.146 1.00 64.19 198 PHE A O 1
ATOM 1534 N N . HIS A 1 199 ? 38.075 -14.822 39.977 1.00 60.00 199 HIS A N 1
ATOM 1535 C CA . HIS A 1 199 ? 38.767 -13.758 40.706 1.00 60.00 199 HIS A CA 1
ATOM 1536 C C . HIS A 1 199 ? 38.799 -14.109 42.203 1.00 60.00 199 HIS A C 1
ATOM 1538 O O . HIS A 1 199 ? 37.897 -13.746 42.955 1.00 60.00 199 HIS A O 1
ATOM 1544 N N . THR A 1 200 ? 39.814 -14.856 42.645 1.00 57.34 200 THR A N 1
ATOM 1545 C CA . THR A 1 200 ? 40.118 -14.996 44.079 1.00 57.34 200 THR A CA 1
ATOM 1546 C C . THR A 1 200 ? 40.770 -13.702 44.575 1.00 57.34 200 THR A C 1
ATOM 1548 O O . THR A 1 200 ? 41.738 -13.263 43.947 1.00 57.34 200 THR A O 1
ATOM 1551 N N . PRO A 1 201 ? 40.270 -13.071 45.654 1.00 62.81 201 PRO A N 1
ATOM 1552 C CA . PRO A 1 201 ? 40.937 -11.913 46.243 1.00 62.81 201 PRO A CA 1
ATOM 1553 C C . PRO A 1 201 ? 42.326 -12.301 46.798 1.00 62.81 201 PRO A C 1
ATOM 1555 O O . PRO A 1 201 ? 42.528 -13.478 47.109 1.00 62.81 201 PRO A O 1
ATOM 1558 N N . PRO A 1 202 ? 43.272 -11.342 46.873 1.00 60.31 202 PRO A N 1
ATOM 1559 C CA . PRO A 1 202 ? 44.628 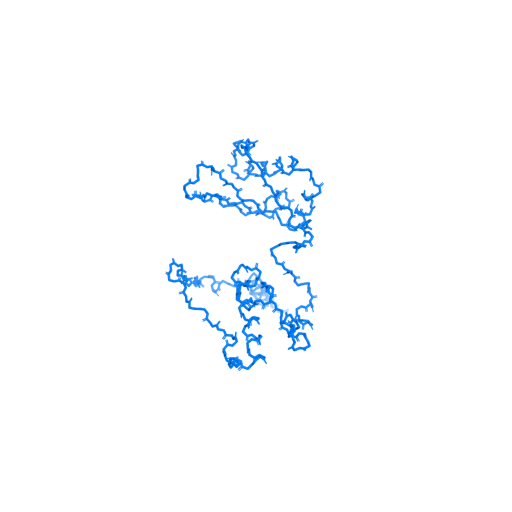-11.564 47.381 1.00 60.31 202 PRO A CA 1
ATOM 1560 C C . PRO A 1 202 ? 44.671 -11.915 48.872 1.00 60.31 202 PRO A C 1
ATOM 1562 O O . PRO A 1 202 ? 43.753 -11.493 49.614 1.00 60.31 202 PRO A O 1
#

pLDDT: mean 92.99, std 7.62, range [57.34, 98.38]

Sequence (202 aa):
YNGLVTCNDDIEVVGLASEDFKPGVQLAGMICFMYGDQALRMANMTEEERKKKVCQTLSNFYKTHAALKPVHYMDKIWSQDTYVGGGYTCYYPPGVLSKYGPALRESIGGCIFLAGSETALQWTGYMSGAVEAGERAAREVLYSCGKISSSDVYVEEPEFVEVPIQPIEQSLLERFIPSIGFLLAVFAAIIGKFRCAFHTPP